Protein AF-A0A437K788-F1 (afdb_monomer)

pLDDT: mean 81.88, std 21.28, range [24.69, 98.19]

Secondary structure (DSSP, 8-state):
--SSSSSSSS----SS---S-----HHHHHHHHHHHHTS---SPPP-SHHHHHHHHHHHHHHHHHHHHHHHHHHHHHHHHHHHHHHHHHHHHHHHHHHHHHHHHHHHTTT-HHHHHHHHHHHHHHHHHHHHHHHHHHHHHHHHHHHHHHHHHHHHHHHHHHHHHHHHHHHHHHHTT--THHHHHHHHHHHHIIIIIIIHHHHHHHHHHHHHHHHHHHHHHHHHHHHHHHHHHHHHHTTSS-HHHHHHHHHHHHHHHHHHHHHHHHHHHHHHHHHHHHHHHHHHHHHHHHHHHHGGG-

Nearest PDB structures (foldseek):
  4tql-assembly2_B  TM=2.321E-01  e=3.750E-01  synthetic construct
  8tid-assembly1_C  TM=2.538E-01  e=2.019E+00  Tetrahymena thermophila
  7jh5-assembly1_A  TM=1.871E-01  e=1.049E+00  synthetic construct
  7jh5-assembly2_B  TM=1.474E-01  e=3.378E+00  synthetic construct
  8r5s-assembly1_B  TM=1.748E-01  e=5.650E+00  unidentified

Solvent-accessible surface area (backbone atoms only — not comparable to full-atom values): 16338 Å² total; per-residue (Å²): 140,90,87,81,84,82,86,83,75,80,80,66,86,77,79,85,79,74,93,74,79,95,70,88,67,74,66,64,54,55,52,48,54,53,53,61,63,55,60,78,74,80,69,71,80,61,85,49,62,75,52,33,52,53,49,29,52,50,20,47,50,48,23,54,51,27,55,49,45,40,51,48,53,54,48,53,48,50,51,55,52,50,52,55,50,48,54,47,52,54,48,51,52,53,49,51,53,51,52,48,50,52,52,31,64,58,40,36,77,78,41,53,68,62,26,50,53,54,40,53,54,51,49,55,52,51,53,50,51,52,52,48,54,53,51,53,49,53,54,48,53,52,53,48,53,52,50,46,54,53,51,49,50,52,53,51,52,51,48,54,51,53,52,54,49,48,53,57,57,50,57,62,45,64,80,74,54,62,69,63,60,39,51,55,47,44,47,51,47,48,46,48,22,44,68,65,19,39,50,46,20,55,49,40,49,49,52,42,54,42,48,52,50,54,43,49,49,50,50,49,54,52,51,50,52,45,52,45,52,51,48,51,49,39,39,76,71,64,77,44,52,71,70,56,45,53,53,53,48,52,51,50,53,52,49,50,51,52,50,44,51,52,50,52,54,49,42,56,50,48,53,51,46,48,51,51,53,51,50,52,52,50,53,54,47,54,52,48,45,55,57,52,58,60,74,69,113

Structure (mmCIF, N/CA/C/O backbone):
data_AF-A0A437K788-F1
#
_entry.id   AF-A0A437K788-F1
#
loop_
_atom_site.group_PDB
_atom_site.id
_atom_site.type_symbol
_atom_site.label_atom_id
_atom_site.label_alt_id
_atom_site.label_comp_id
_atom_site.label_asym_id
_atom_site.label_entity_id
_atom_site.label_seq_id
_atom_site.pdbx_PDB_ins_code
_atom_site.Cartn_x
_atom_site.Cartn_y
_atom_site.Cartn_z
_atom_site.occupancy
_atom_site.B_iso_or_equiv
_atom_site.auth_seq_id
_atom_site.auth_comp_id
_atom_site.auth_asym_id
_atom_site.auth_atom_id
_atom_site.pdbx_PDB_model_num
ATOM 1 N N . MET A 1 1 ? -19.902 -3.810 -26.324 1.00 33.78 1 MET A N 1
ATOM 2 C CA . MET A 1 1 ? -19.446 -3.431 -24.969 1.00 33.78 1 MET A CA 1
ATOM 3 C C . MET A 1 1 ? -19.234 -4.721 -24.197 1.00 33.78 1 MET A C 1
ATOM 5 O O . MET A 1 1 ? -20.172 -5.491 -24.211 1.00 33.78 1 MET A O 1
ATOM 9 N N . ASP A 1 2 ? -18.028 -4.997 -23.672 1.00 31.77 2 ASP A N 1
ATOM 10 C CA . ASP A 1 2 ? -17.754 -5.903 -22.519 1.00 31.77 2 ASP A CA 1
ATOM 11 C C . ASP A 1 2 ? -16.348 -6.533 -22.533 1.00 31.77 2 ASP A C 1
ATOM 13 O O . ASP A 1 2 ? -16.165 -7.739 -22.667 1.00 31.77 2 ASP A O 1
ATOM 17 N N . ARG A 1 3 ? -15.313 -5.707 -22.322 1.00 26.14 3 ARG A N 1
ATOM 18 C CA . ARG A 1 3 ? -13.976 -6.172 -21.883 1.00 26.14 3 ARG A CA 1
ATOM 19 C C . ARG A 1 3 ? -13.326 -5.225 -20.864 1.00 26.14 3 ARG A C 1
ATOM 21 O O . ARG A 1 3 ? -12.124 -5.005 -20.895 1.00 26.14 3 ARG A O 1
ATOM 28 N N . LYS A 1 4 ? -14.120 -4.635 -19.961 1.00 28.05 4 LYS A N 1
ATOM 29 C CA . LYS A 1 4 ? -13.626 -3.723 -18.902 1.00 28.05 4 LYS A CA 1
ATOM 30 C C . LYS A 1 4 ? -13.904 -4.179 -17.459 1.00 28.05 4 LYS A C 1
ATOM 32 O O . LYS A 1 4 ? -13.657 -3.424 -16.532 1.00 28.05 4 LYS A O 1
ATOM 37 N N . LYS A 1 5 ? -14.351 -5.421 -17.234 1.00 30.02 5 LYS A N 1
ATOM 38 C CA . LYS A 1 5 ? -14.706 -5.933 -15.889 1.00 30.02 5 LYS A CA 1
ATOM 39 C C . LYS A 1 5 ? -13.793 -7.036 -15.320 1.00 30.02 5 LYS A C 1
ATOM 41 O O . LYS A 1 5 ? -14.217 -7.756 -14.428 1.00 30.02 5 LYS A O 1
ATOM 46 N N . LYS A 1 6 ? -12.546 -7.187 -15.788 1.00 29.89 6 LYS A N 1
ATOM 47 C CA . LYS A 1 6 ? -11.647 -8.271 -15.315 1.00 29.89 6 LYS A CA 1
ATOM 48 C C . LYS A 1 6 ? -10.389 -7.850 -14.540 1.00 29.89 6 LYS A C 1
ATOM 50 O O . LYS A 1 6 ? -9.584 -8.715 -14.234 1.00 29.89 6 LYS A O 1
ATOM 55 N N . PHE A 1 7 ? -10.236 -6.583 -14.149 1.00 26.22 7 PHE A N 1
ATOM 56 C CA . PHE A 1 7 ? -9.046 -6.135 -13.397 1.00 26.22 7 PHE A CA 1
ATOM 57 C C . PHE A 1 7 ? -9.274 -5.909 -11.884 1.00 26.22 7 PHE A C 1
ATOM 59 O O . PHE A 1 7 ? -8.351 -5.549 -11.174 1.00 26.22 7 PHE A O 1
ATOM 66 N N . MET A 1 8 ? -10.482 -6.144 -11.358 1.00 27.58 8 MET A N 1
ATOM 67 C CA . MET A 1 8 ? -10.860 -5.755 -9.980 1.00 27.58 8 MET A CA 1
ATOM 68 C C . MET A 1 8 ? -11.260 -6.924 -9.057 1.00 27.58 8 MET A C 1
ATOM 70 O O . MET A 1 8 ? -11.886 -6.705 -8.030 1.00 27.58 8 MET A O 1
ATOM 74 N N . MET A 1 9 ? -10.915 -8.174 -9.386 1.00 28.00 9 MET A N 1
ATOM 75 C CA . MET A 1 9 ? -11.256 -9.346 -8.548 1.00 28.00 9 MET A CA 1
ATOM 76 C C . MET A 1 9 ? -10.066 -10.273 -8.244 1.00 28.00 9 MET A C 1
ATOM 78 O O . MET A 1 9 ? -10.258 -11.449 -7.961 1.00 28.00 9 MET A O 1
ATOM 82 N N . GLY A 1 10 ? -8.831 -9.765 -8.310 1.00 25.78 10 GLY A N 1
ATOM 83 C CA . GLY A 1 10 ? -7.627 -10.515 -7.910 1.00 25.78 10 GLY A CA 1
ATOM 84 C C . GLY A 1 10 ? -7.159 -10.249 -6.472 1.00 25.78 10 GLY A C 1
ATOM 85 O O . GLY A 1 10 ? -6.385 -11.028 -5.930 1.00 25.78 10 GLY A O 1
ATOM 86 N N . LEU A 1 11 ? -7.656 -9.177 -5.847 1.00 27.52 11 LEU A N 1
ATOM 87 C CA . LEU A 1 11 ? -7.451 -8.824 -4.438 1.00 27.52 11 LEU A CA 1
ATOM 88 C C . LEU A 1 11 ? -8.624 -9.342 -3.588 1.00 27.52 11 LEU A C 1
ATOM 90 O O . LEU A 1 11 ? -9.239 -8.614 -2.817 1.00 27.52 11 LEU A O 1
ATOM 94 N N . THR A 1 12 ? -8.964 -10.622 -3.723 1.00 30.55 12 THR A N 1
ATOM 95 C CA . THR A 1 12 ? -9.552 -11.340 -2.589 1.00 30.55 12 THR A CA 1
ATOM 96 C C . THR A 1 12 ? -8.411 -11.439 -1.574 1.00 30.55 12 THR A C 1
ATOM 98 O O . THR A 1 12 ? -7.444 -12.164 -1.769 1.00 30.55 12 THR A O 1
ATOM 101 N N . LEU A 1 13 ? -8.342 -10.629 -0.520 1.00 30.86 13 LEU A N 1
ATOM 102 C CA . LEU A 1 13 ? -9.100 -10.783 0.725 1.00 30.86 13 LEU A CA 1
ATOM 103 C C . LEU A 1 13 ? -9.357 -12.242 1.173 1.00 30.86 13 LEU A C 1
ATOM 105 O O . LEU A 1 13 ? -10.221 -12.493 2.003 1.00 30.86 13 LEU A O 1
ATOM 109 N N . THR A 1 14 ? -8.589 -13.207 0.662 1.00 32.06 14 THR A N 1
ATOM 110 C CA . THR A 1 14 ? -8.609 -14.632 1.036 1.00 32.06 14 THR A CA 1
ATOM 111 C C . THR A 1 14 ? -7.421 -15.018 1.924 1.00 32.06 14 THR A C 1
ATOM 113 O O . THR A 1 14 ? -7.085 -16.190 2.025 1.00 32.06 14 THR A O 1
ATOM 116 N N . GLY A 1 15 ? -6.787 -14.044 2.589 1.00 28.86 15 GLY A N 1
ATOM 117 C CA . GLY A 1 15 ? -5.670 -14.283 3.515 1.00 28.86 15 GLY A CA 1
ATOM 118 C C . GLY A 1 15 ? -5.986 -14.128 5.009 1.00 28.86 15 GLY A C 1
ATOM 119 O O . GLY A 1 15 ? -5.193 -14.568 5.831 1.00 28.86 15 GLY A O 1
ATOM 120 N N . ILE A 1 16 ? -7.121 -13.528 5.404 1.00 31.80 16 ILE A N 1
ATOM 121 C CA . ILE A 1 16 ? -7.373 -13.189 6.828 1.00 31.80 16 ILE A CA 1
ATOM 122 C C . ILE A 1 16 ? -8.345 -14.155 7.540 1.00 31.80 16 ILE A C 1
ATOM 124 O O . ILE A 1 16 ? -8.545 -14.054 8.748 1.00 31.80 16 ILE A O 1
ATOM 128 N N . LEU A 1 17 ? -8.884 -15.184 6.875 1.00 26.83 17 LEU A N 1
ATOM 129 C CA . LEU A 1 17 ? -9.722 -16.186 7.554 1.00 26.83 17 LEU A CA 1
ATOM 130 C C . LEU A 1 17 ? -9.494 -17.621 7.063 1.00 26.83 17 LEU A C 1
ATOM 132 O O . LEU A 1 17 ? -10.354 -18.235 6.448 1.00 26.83 17 LEU A O 1
ATOM 136 N N . THR A 1 18 ? -8.363 -18.201 7.457 1.00 30.52 18 THR A N 1
ATOM 137 C CA . THR A 1 18 ? -8.251 -19.648 7.707 1.00 30.52 18 THR A CA 1
ATOM 138 C C . THR A 1 18 ? -7.496 -19.863 9.016 1.00 30.52 18 THR A C 1
ATOM 140 O O . THR A 1 18 ? -6.306 -20.161 9.088 1.00 30.52 18 THR A O 1
ATOM 143 N N . ILE A 1 19 ? -8.223 -19.675 10.120 1.00 34.00 19 ILE A N 1
ATOM 144 C CA . ILE A 1 19 ? -7.865 -20.297 11.393 1.00 34.00 19 ILE A CA 1
ATOM 145 C C . ILE A 1 19 ? -8.200 -21.786 11.241 1.00 34.00 19 ILE A C 1
ATOM 147 O O . ILE A 1 19 ? -9.342 -22.178 11.438 1.00 34.00 19 ILE A O 1
ATOM 151 N N . GLY A 1 20 ? -7.196 -22.588 10.885 1.00 30.33 20 GLY A N 1
ATOM 152 C CA . GLY A 1 20 ? -7.260 -24.051 10.907 1.00 30.33 20 GLY A CA 1
ATOM 153 C C . GLY A 1 20 ? -7.073 -24.693 9.534 1.00 30.33 20 GLY A C 1
ATOM 154 O O . GLY A 1 20 ? -7.874 -24.474 8.634 1.00 30.33 20 GLY A O 1
ATOM 155 N N . GLY A 1 21 ? -6.032 -25.520 9.410 1.00 24.69 21 GLY A N 1
ATOM 156 C CA . GLY A 1 21 ? -5.833 -26.429 8.279 1.00 24.69 21 GLY A CA 1
ATOM 157 C C . GLY A 1 21 ? -4.534 -26.177 7.523 1.00 24.69 21 GLY A C 1
ATOM 158 O O . GLY A 1 21 ? -4.433 -25.235 6.749 1.00 24.69 21 GLY A O 1
ATOM 159 N N . LEU A 1 22 ? -3.547 -27.041 7.765 1.00 34.47 22 LEU A N 1
ATOM 160 C CA . LEU A 1 22 ? -2.292 -27.144 7.027 1.00 34.47 22 LEU A CA 1
ATOM 161 C C . LEU A 1 22 ? -2.506 -27.141 5.505 1.00 34.47 22 LEU A C 1
ATOM 163 O O . LEU A 1 22 ? -3.048 -28.100 4.967 1.00 34.47 22 LEU A O 1
ATOM 167 N N . VAL A 1 23 ? -1.958 -26.142 4.814 1.00 27.03 23 VAL A N 1
ATOM 168 C CA . VAL A 1 23 ? -1.426 -26.303 3.454 1.00 27.03 23 VAL A CA 1
ATOM 169 C C . VAL A 1 23 ? -0.148 -25.470 3.384 1.00 27.03 23 VAL A C 1
ATOM 171 O O . VAL A 1 23 ? -0.180 -24.271 3.644 1.00 27.03 23 VAL A O 1
ATOM 174 N N . ASN A 1 24 ? 0.984 -26.120 3.109 1.00 29.50 24 ASN A N 1
ATOM 175 C CA . ASN A 1 24 ? 2.308 -25.501 3.002 1.00 29.50 24 ASN A CA 1
ATOM 176 C C . ASN A 1 24 ? 2.296 -24.325 1.995 1.00 29.50 24 ASN A C 1
ATOM 178 O O . ASN A 1 24 ? 2.153 -24.584 0.801 1.00 29.50 24 ASN A O 1
ATOM 182 N N . PRO A 1 25 ? 2.498 -23.057 2.419 1.00 34.78 25 PRO A N 1
ATOM 183 C CA . PRO A 1 25 ? 2.492 -21.903 1.509 1.00 34.78 25 PRO A CA 1
ATOM 184 C C . PRO A 1 25 ? 3.839 -21.651 0.810 1.00 34.78 25 PRO A C 1
ATOM 186 O O . PRO A 1 25 ? 3.936 -20.787 -0.055 1.00 34.78 25 PRO A O 1
ATOM 189 N N . ILE A 1 26 ? 4.894 -22.383 1.180 1.00 31.88 26 ILE A N 1
ATOM 190 C CA . ILE A 1 26 ? 6.284 -22.034 0.834 1.00 31.88 26 ILE A CA 1
ATOM 191 C C . ILE A 1 26 ? 6.575 -22.190 -0.672 1.00 31.88 26 ILE A C 1
ATOM 193 O O . ILE A 1 26 ? 7.452 -21.517 -1.206 1.00 31.88 26 ILE A O 1
ATOM 197 N N . THR A 1 27 ? 5.833 -23.034 -1.391 1.00 29.08 27 THR A N 1
ATOM 198 C CA . THR A 1 27 ? 6.156 -23.378 -2.784 1.00 29.08 27 THR A CA 1
ATOM 199 C C . THR A 1 27 ? 5.515 -22.484 -3.843 1.00 29.08 27 THR A C 1
ATOM 201 O O . THR A 1 27 ? 6.130 -22.324 -4.890 1.00 29.08 27 THR A O 1
ATOM 204 N N . LEU A 1 28 ? 4.345 -21.875 -3.604 1.00 34.50 28 LEU A N 1
ATOM 205 C CA . LEU A 1 28 ? 3.600 -21.121 -4.636 1.00 34.50 28 LEU A CA 1
ATOM 206 C C . LEU A 1 28 ? 4.018 -19.647 -4.770 1.00 34.50 28 LEU A C 1
ATOM 208 O O . LEU A 1 28 ? 3.921 -19.069 -5.853 1.00 34.50 28 LEU A O 1
ATOM 212 N N . GLU A 1 29 ? 4.482 -19.017 -3.691 1.00 37.03 29 GLU A N 1
ATOM 213 C CA . GLU A 1 29 ? 4.977 -17.636 -3.757 1.00 37.03 29 GLU A CA 1
ATOM 214 C C . GLU A 1 29 ? 6.412 -17.557 -4.268 1.00 37.03 29 GLU A C 1
ATOM 216 O O . GLU A 1 29 ? 6.704 -16.644 -5.033 1.00 37.03 29 GLU A O 1
ATOM 221 N N . ASN A 1 30 ? 7.271 -18.537 -3.961 1.00 31.27 30 ASN A N 1
ATOM 222 C CA . ASN A 1 30 ? 8.595 -18.623 -4.586 1.00 31.27 30 ASN A CA 1
ATOM 223 C C . ASN A 1 30 ? 8.480 -18.738 -6.114 1.00 31.27 30 ASN A C 1
ATOM 225 O O . ASN A 1 30 ? 9.212 -18.055 -6.820 1.00 31.27 30 ASN A O 1
ATOM 229 N N . THR A 1 31 ? 7.485 -19.469 -6.634 1.00 33.66 31 THR A N 1
ATOM 230 C CA . THR A 1 31 ? 7.227 -19.532 -8.086 1.00 33.66 31 THR A CA 1
ATOM 231 C C . THR A 1 31 ? 6.706 -18.212 -8.659 1.00 33.66 31 THR A C 1
ATOM 233 O O . THR A 1 31 ? 6.978 -17.899 -9.815 1.00 33.66 31 THR A O 1
ATOM 236 N N . ARG A 1 32 ? 5.961 -17.406 -7.885 1.00 33.75 32 ARG A N 1
ATOM 237 C CA . ARG A 1 32 ? 5.520 -16.066 -8.321 1.00 33.75 32 ARG A CA 1
ATOM 238 C C . ARG A 1 32 ? 6.633 -15.025 -8.256 1.00 33.75 32 ARG A C 1
ATOM 240 O O . ARG A 1 32 ? 6.666 -14.153 -9.114 1.00 33.75 32 ARG A O 1
ATOM 247 N N . VAL A 1 33 ? 7.542 -15.120 -7.288 1.00 39.00 33 VAL A N 1
ATOM 248 C CA . VAL A 1 33 ? 8.736 -14.266 -7.208 1.00 39.00 33 VAL A CA 1
ATOM 249 C C . VAL A 1 33 ? 9.733 -14.636 -8.311 1.00 39.00 33 VAL A C 1
ATOM 251 O O . VAL A 1 33 ? 10.291 -13.742 -8.941 1.00 39.00 33 VAL A O 1
ATOM 254 N N . GLU A 1 34 ? 9.872 -15.922 -8.648 1.00 33.84 34 GLU A N 1
ATOM 255 C CA . GLU A 1 34 ? 10.591 -16.363 -9.852 1.00 33.84 34 GLU A CA 1
ATOM 256 C C . GLU A 1 34 ? 9.899 -15.874 -11.138 1.00 33.84 34 GLU A C 1
ATOM 258 O O . GLU A 1 34 ? 10.568 -15.393 -12.049 1.00 33.84 34 GLU A O 1
ATOM 263 N N . ALA A 1 35 ? 8.564 -15.882 -11.209 1.00 33.66 35 ALA A N 1
ATOM 264 C CA . ALA A 1 35 ? 7.834 -15.357 -12.367 1.00 33.66 35 ALA A CA 1
ATOM 265 C C . ALA A 1 35 ? 7.897 -13.820 -12.499 1.00 33.66 35 ALA A C 1
ATOM 267 O O . ALA A 1 35 ? 7.959 -13.318 -13.617 1.00 33.66 35 ALA A O 1
ATOM 268 N N . ALA A 1 36 ? 7.939 -13.069 -11.392 1.00 31.81 36 ALA A N 1
ATOM 269 C CA . ALA A 1 36 ? 8.188 -11.622 -11.394 1.00 31.81 36 ALA A CA 1
ATOM 270 C C . ALA A 1 36 ? 9.661 -11.291 -11.709 1.00 31.81 36 ALA A C 1
ATOM 272 O O . ALA A 1 36 ? 9.961 -10.263 -12.312 1.00 31.81 36 ALA A O 1
ATOM 273 N N . SER A 1 37 ? 10.594 -12.198 -11.393 1.00 33.78 37 SER A N 1
ATOM 274 C CA . SER A 1 37 ? 11.987 -12.093 -11.849 1.00 33.78 37 SER A CA 1
ATOM 275 C C . SER A 1 37 ? 12.137 -12.265 -13.368 1.00 33.78 37 SER A C 1
ATOM 277 O O . SER A 1 37 ? 13.130 -11.804 -13.930 1.00 33.78 37 SER A O 1
ATOM 279 N N . ASN A 1 38 ? 11.112 -12.821 -14.029 1.00 32.94 38 ASN A N 1
ATOM 280 C CA . ASN A 1 38 ? 11.007 -12.981 -15.479 1.00 32.94 38 ASN A CA 1
ATOM 281 C C . ASN A 1 38 ? 10.229 -11.838 -16.157 1.00 32.94 38 ASN A C 1
ATOM 283 O O . ASN A 1 38 ? 9.651 -12.051 -17.225 1.00 32.94 38 ASN A O 1
ATOM 287 N N . VAL A 1 39 ? 10.208 -10.620 -15.588 1.00 38.94 39 VAL A N 1
ATOM 288 C CA . VAL A 1 39 ? 9.987 -9.435 -16.435 1.00 38.94 39 VAL A CA 1
ATOM 289 C C . VAL A 1 39 ? 11.046 -9.512 -17.522 1.00 38.94 39 VAL A C 1
ATOM 291 O O . VAL A 1 39 ? 12.245 -9.484 -17.243 1.00 38.94 39 VAL A O 1
ATOM 294 N N . ASP A 1 40 ? 10.572 -9.726 -18.742 1.00 39.66 40 ASP A N 1
ATOM 295 C CA . ASP A 1 40 ? 11.365 -10.106 -19.890 1.00 39.66 40 ASP A CA 1
ATOM 296 C C . ASP A 1 40 ? 12.397 -9.014 -20.224 1.00 39.66 40 ASP A C 1
ATOM 298 O O . ASP A 1 40 ? 12.158 -8.083 -20.991 1.00 39.66 40 ASP A O 1
ATOM 302 N N . THR A 1 41 ? 13.565 -9.113 -19.592 1.00 42.47 41 THR A N 1
ATOM 303 C CA . THR A 1 41 ? 14.785 -8.368 -19.923 1.00 42.47 41 THR A CA 1
ATOM 304 C C . THR A 1 41 ? 15.570 -9.082 -21.029 1.00 42.47 41 THR A C 1
ATOM 306 O O . THR A 1 41 ? 16.688 -8.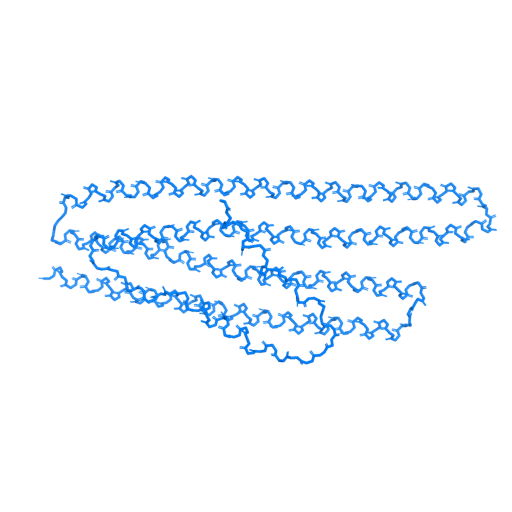678 -21.347 1.00 42.47 41 THR A O 1
ATOM 309 N N . SER A 1 42 ? 15.003 -10.138 -21.642 1.00 40.03 42 SER A N 1
ATOM 310 C CA . SER A 1 42 ? 15.636 -10.878 -22.743 1.00 40.03 42 SER A CA 1
ATOM 311 C C . SER A 1 42 ? 15.581 -10.135 -24.080 1.00 40.03 42 SER A C 1
ATOM 313 O O . SER A 1 42 ? 16.241 -10.539 -25.039 1.00 40.03 42 SER A O 1
ATOM 315 N N . GLY A 1 43 ? 14.866 -9.007 -24.148 1.00 54.12 43 GLY A N 1
ATOM 316 C CA . GLY A 1 43 ? 14.955 -8.089 -25.274 1.00 54.12 43 GLY A CA 1
ATOM 317 C C . GLY A 1 43 ? 16.362 -7.505 -25.376 1.00 54.12 43 GLY A C 1
ATOM 318 O O . GLY A 1 43 ? 16.700 -6.567 -24.660 1.00 54.12 43 GLY A O 1
ATOM 319 N N . SER A 1 44 ? 17.180 -8.042 -26.283 1.00 71.94 44 SER A N 1
ATOM 320 C CA . SER A 1 44 ? 18.499 -7.488 -26.589 1.00 71.94 44 SER A CA 1
ATOM 321 C C . SER A 1 44 ? 18.386 -5.999 -26.914 1.00 71.94 44 SER A C 1
ATOM 323 O O . SER A 1 44 ? 17.553 -5.620 -27.744 1.00 71.94 44 SER A O 1
ATOM 325 N N . ILE A 1 45 ? 19.240 -5.166 -26.314 1.00 81.31 45 ILE A N 1
ATOM 326 C CA . ILE A 1 45 ? 19.307 -3.742 -26.658 1.00 81.31 45 ILE A CA 1
ATOM 327 C C . ILE A 1 45 ? 19.634 -3.629 -28.155 1.00 81.31 45 ILE A C 1
ATOM 329 O O . ILE A 1 45 ? 20.647 -4.179 -28.604 1.00 81.31 45 ILE A O 1
ATOM 333 N N . PRO A 1 46 ? 18.772 -2.970 -28.948 1.00 84.00 46 PRO A N 1
ATOM 334 C CA . PRO A 1 46 ? 18.952 -2.912 -30.388 1.00 84.00 46 PRO A CA 1
ATOM 335 C C . PRO A 1 46 ? 20.156 -2.053 -30.768 1.00 84.00 46 PRO A C 1
ATOM 337 O O . PRO A 1 46 ? 20.590 -1.179 -30.020 1.00 84.00 46 PRO A O 1
ATOM 340 N N . LYS A 1 47 ? 20.675 -2.302 -31.971 1.00 81.88 47 LYS A N 1
ATOM 341 C CA . LYS A 1 47 ? 21.834 -1.591 -32.536 1.00 81.88 47 LYS A CA 1
ATOM 342 C C . LYS A 1 47 ? 21.482 -0.701 -33.722 1.00 81.88 47 LYS A C 1
ATOM 344 O O . LYS A 1 47 ? 22.270 0.167 -34.069 1.00 81.88 47 LYS A O 1
ATOM 349 N N . LYS A 1 48 ? 20.332 -0.942 -34.359 1.00 83.25 48 LYS A N 1
ATOM 350 C CA . LYS A 1 48 ? 19.856 -0.160 -35.504 1.00 83.25 48 LYS A CA 1
ATOM 351 C C . LYS A 1 48 ? 19.087 1.059 -35.011 1.00 83.25 48 LYS A C 1
ATOM 353 O O . LYS A 1 48 ? 18.233 0.914 -34.139 1.00 83.25 48 LYS A O 1
ATOM 358 N N . GLU A 1 49 ? 19.328 2.218 -35.611 1.00 78.81 49 GLU A N 1
ATOM 359 C CA . GLU A 1 49 ? 18.764 3.509 -35.191 1.00 78.81 49 GLU A CA 1
ATOM 360 C C . GLU A 1 49 ? 17.232 3.476 -35.013 1.00 78.81 49 GLU A C 1
ATOM 362 O O . GLU A 1 49 ? 16.717 3.758 -33.929 1.00 78.81 49 GLU A O 1
ATOM 367 N N . ASN A 1 50 ? 16.492 2.990 -36.015 1.00 79.44 50 ASN A N 1
ATOM 368 C CA . ASN A 1 50 ? 15.027 2.863 -35.943 1.00 79.44 50 ASN A CA 1
ATOM 369 C C . ASN A 1 50 ? 14.544 1.959 -34.792 1.00 79.44 50 ASN A C 1
ATOM 371 O O . ASN A 1 50 ? 13.507 2.205 -34.170 1.00 79.44 50 ASN A O 1
ATOM 375 N N . GLU A 1 51 ? 15.291 0.898 -34.486 1.00 84.06 51 GLU A N 1
ATOM 376 C CA . GLU A 1 51 ? 14.965 -0.013 -33.389 1.00 84.06 51 GLU A CA 1
ATOM 377 C C . GLU A 1 51 ? 15.315 0.603 -32.027 1.00 84.06 51 GLU A C 1
ATOM 379 O O . GLU A 1 51 ? 14.564 0.410 -31.070 1.00 84.06 51 GLU A O 1
ATOM 384 N N . ILE A 1 52 ? 16.401 1.382 -31.947 1.00 84.75 52 ILE A N 1
ATOM 385 C CA . ILE A 1 52 ? 16.817 2.134 -30.755 1.00 84.75 52 ILE A CA 1
ATOM 386 C C . ILE A 1 52 ? 15.782 3.200 -30.396 1.00 84.75 52 ILE A C 1
ATOM 388 O O . ILE A 1 52 ? 15.436 3.345 -29.225 1.00 84.75 52 ILE A O 1
ATOM 392 N N . LEU A 1 53 ? 15.222 3.899 -31.381 1.00 83.75 53 LEU A N 1
ATOM 393 C CA . LEU A 1 53 ? 14.167 4.887 -31.141 1.00 83.75 53 LEU A CA 1
ATOM 394 C C . LEU A 1 53 ? 12.873 4.249 -30.652 1.00 83.75 53 LEU A C 1
ATOM 396 O O . LEU A 1 53 ? 12.257 4.736 -29.700 1.00 83.75 53 LEU A O 1
ATOM 400 N N . ARG A 1 54 ? 12.485 3.111 -31.239 1.00 84.94 54 ARG A N 1
ATOM 401 C CA . ARG A 1 54 ? 11.364 2.316 -30.726 1.00 84.94 54 ARG A CA 1
ATOM 402 C C . ARG A 1 54 ? 11.631 1.851 -29.294 1.00 84.94 54 ARG A C 1
ATOM 404 O O . ARG A 1 54 ? 10.740 1.931 -28.451 1.00 84.94 54 ARG A O 1
ATOM 411 N N . TYR A 1 55 ? 12.852 1.405 -29.008 1.00 85.69 55 TYR A N 1
ATOM 412 C CA . TYR A 1 55 ? 13.267 0.991 -27.671 1.00 85.69 55 TYR A CA 1
ATOM 413 C C . TYR A 1 55 ? 13.216 2.149 -26.666 1.00 85.69 55 TYR A C 1
ATOM 415 O O . TYR A 1 55 ? 12.669 1.976 -25.579 1.00 85.69 55 TYR A O 1
ATOM 423 N N . LEU A 1 56 ? 13.691 3.343 -27.031 1.00 86.12 56 LEU A N 1
ATOM 424 C CA . LEU A 1 56 ? 13.588 4.558 -26.219 1.00 86.12 56 LEU A CA 1
ATOM 425 C C . LEU A 1 56 ? 12.127 4.928 -25.939 1.00 86.12 56 LEU A C 1
ATOM 427 O O . LEU A 1 56 ? 11.776 5.158 -24.784 1.00 86.12 56 LEU A O 1
ATOM 431 N N . ASN A 1 57 ? 11.272 4.935 -26.964 1.00 85.06 57 ASN A N 1
ATOM 432 C CA . ASN A 1 57 ? 9.854 5.256 -26.812 1.00 85.06 57 ASN A CA 1
ATOM 433 C C . ASN A 1 57 ? 9.149 4.275 -25.858 1.00 85.06 57 ASN A C 1
ATOM 435 O O . ASN A 1 57 ? 8.497 4.693 -24.904 1.00 85.06 57 ASN A O 1
ATOM 439 N N . ASN A 1 58 ? 9.357 2.968 -26.048 1.00 85.19 58 ASN A N 1
ATOM 440 C CA . ASN A 1 58 ? 8.809 1.946 -25.155 1.00 85.19 58 ASN A CA 1
ATOM 441 C C . ASN A 1 58 ? 9.341 2.099 -23.725 1.00 85.19 58 ASN A C 1
ATOM 443 O O . ASN A 1 58 ? 8.576 2.034 -22.774 1.00 85.19 58 ASN A O 1
ATOM 447 N N . SER A 1 59 ? 10.633 2.392 -23.568 1.00 86.38 59 SER A N 1
ATOM 448 C CA . SER A 1 59 ? 11.240 2.626 -22.253 1.00 86.38 59 SER A CA 1
ATOM 449 C C . SER A 1 59 ? 10.602 3.814 -21.527 1.00 86.38 59 SER A C 1
ATOM 451 O O . SER A 1 59 ? 10.363 3.748 -20.323 1.00 86.38 59 SER A O 1
ATOM 453 N N . MET A 1 60 ? 10.314 4.902 -22.250 1.00 87.56 60 MET A N 1
ATOM 454 C CA . MET A 1 60 ? 9.603 6.062 -21.709 1.00 87.56 60 MET A CA 1
ATOM 455 C C . MET A 1 60 ? 8.171 5.707 -21.304 1.00 87.56 60 MET A C 1
ATOM 457 O O . MET A 1 60 ? 7.728 6.118 -20.234 1.00 87.56 60 MET A O 1
ATOM 461 N N . LEU A 1 61 ? 7.457 4.947 -22.140 1.00 85.81 61 LEU A N 1
ATOM 462 C CA . LEU A 1 61 ? 6.105 4.482 -21.835 1.00 85.81 61 LEU A CA 1
ATOM 463 C C . LEU A 1 61 ? 6.081 3.623 -20.570 1.00 85.81 61 LEU A C 1
ATOM 465 O O . LEU A 1 61 ? 5.268 3.899 -19.691 1.00 85.81 61 LEU A O 1
ATOM 469 N N . ASP A 1 62 ? 6.990 2.655 -20.453 1.00 86.44 62 ASP A N 1
ATOM 470 C CA . ASP A 1 62 ? 7.116 1.795 -19.273 1.00 86.44 62 ASP A CA 1
ATOM 471 C C . ASP A 1 62 ? 7.362 2.636 -18.012 1.00 86.44 62 ASP A C 1
ATOM 473 O O . ASP A 1 62 ? 6.653 2.489 -17.021 1.00 86.44 62 ASP A O 1
ATOM 477 N N . TYR A 1 63 ? 8.302 3.589 -18.069 1.00 91.06 63 TYR A N 1
ATOM 478 C CA . TYR A 1 63 ? 8.577 4.503 -16.955 1.00 91.06 63 TYR A CA 1
ATOM 479 C C . TYR A 1 63 ? 7.319 5.254 -16.497 1.00 91.06 63 TYR A C 1
ATOM 481 O O . TYR A 1 63 ? 6.991 5.253 -15.314 1.00 91.06 63 TYR A O 1
ATOM 489 N N . TYR A 1 64 ? 6.584 5.868 -17.428 1.00 89.12 64 TYR A N 1
ATOM 490 C CA . TYR A 1 64 ? 5.385 6.638 -17.091 1.00 89.12 64 TYR A CA 1
ATOM 491 C C . TYR A 1 64 ? 4.209 5.767 -16.644 1.00 89.12 64 TYR A C 1
ATOM 493 O O . TYR A 1 64 ? 3.338 6.234 -15.906 1.00 89.12 64 TYR A O 1
ATOM 501 N N . GLN A 1 65 ? 4.135 4.518 -17.105 1.00 88.75 65 GLN A N 1
ATOM 502 C CA . GLN A 1 65 ? 3.161 3.556 -16.601 1.00 88.75 65 GLN A CA 1
ATOM 503 C C . GLN A 1 65 ? 3.466 3.185 -15.151 1.00 88.75 65 GLN A C 1
ATOM 505 O O . GLN A 1 65 ? 2.552 3.225 -14.326 1.00 88.75 65 GLN A O 1
ATOM 510 N N . GLU A 1 66 ? 4.730 2.918 -14.832 1.00 88.88 66 GLU A N 1
ATOM 511 C CA . GLU A 1 66 ? 5.156 2.607 -13.468 1.00 88.88 66 GLU A CA 1
ATOM 512 C C . GLU A 1 66 ? 5.003 3.806 -12.526 1.00 88.88 66 GLU A C 1
ATOM 514 O O . GLU A 1 66 ? 4.498 3.648 -11.421 1.00 88.88 66 GLU A O 1
ATOM 519 N N . GLU A 1 67 ? 5.294 5.028 -12.981 1.00 92.94 67 GLU A N 1
ATOM 520 C CA . GLU A 1 67 ? 5.070 6.255 -12.202 1.00 92.94 67 GLU A CA 1
ATOM 521 C C . GLU A 1 67 ? 3.578 6.457 -11.869 1.00 92.94 67 GLU A C 1
ATOM 523 O O . GLU A 1 67 ? 3.210 6.788 -10.739 1.00 92.94 67 GLU A O 1
ATOM 528 N N . LYS A 1 68 ? 2.679 6.182 -12.829 1.00 89.94 68 LYS A N 1
ATOM 529 C CA . LYS A 1 68 ? 1.227 6.170 -12.569 1.00 89.94 68 LYS A CA 1
ATOM 530 C C . LYS A 1 68 ? 0.844 5.078 -11.577 1.00 89.94 68 LYS A C 1
ATOM 532 O O . LYS A 1 68 ? -0.063 5.293 -10.772 1.00 89.94 68 LYS A O 1
ATOM 537 N N . GLN A 1 69 ? 1.473 3.909 -11.667 1.00 88.62 69 GLN A N 1
ATOM 538 C CA . GLN A 1 69 ? 1.204 2.808 -10.753 1.00 88.62 69 GLN A CA 1
ATOM 539 C C . GLN A 1 69 ? 1.677 3.138 -9.335 1.00 88.62 69 GLN A C 1
ATOM 541 O O . GLN A 1 69 ? 0.935 2.865 -8.400 1.00 88.62 69 GLN A O 1
ATOM 546 N N . THR A 1 70 ? 2.807 3.828 -9.171 1.00 88.81 70 THR A N 1
ATOM 547 C CA . THR A 1 70 ? 3.297 4.301 -7.868 1.00 88.81 70 THR A CA 1
ATOM 548 C C . THR A 1 70 ? 2.281 5.185 -7.165 1.00 88.81 70 THR A C 1
ATOM 550 O O . THR A 1 70 ? 1.909 4.903 -6.028 1.00 88.81 70 THR A O 1
ATOM 553 N N . VAL A 1 71 ? 1.748 6.191 -7.864 1.00 91.88 71 VAL A N 1
ATOM 554 C CA . VAL A 1 71 ? 0.706 7.072 -7.312 1.00 91.88 71 VAL A CA 1
ATOM 555 C C . VAL A 1 71 ? -0.533 6.277 -6.897 1.00 91.88 71 VAL A C 1
ATOM 557 O O . VAL A 1 71 ? -1.123 6.537 -5.849 1.00 91.88 71 VAL A O 1
ATOM 560 N N . LYS A 1 72 ? -0.952 5.297 -7.708 1.00 85.75 72 LYS A N 1
ATOM 561 C CA . LYS A 1 72 ? -2.108 4.455 -7.375 1.00 85.75 72 LYS A CA 1
ATOM 562 C C . LYS A 1 72 ? -1.850 3.605 -6.143 1.00 85.75 72 LYS A C 1
ATOM 564 O O . LYS A 1 72 ? -2.636 3.688 -5.207 1.00 85.75 72 LYS A O 1
ATOM 569 N N . THR A 1 73 ? -0.750 2.857 -6.134 1.00 83.62 73 THR A N 1
ATOM 570 C CA . THR A 1 73 ? -0.361 1.988 -5.024 1.00 83.62 73 THR A CA 1
ATOM 571 C C . THR A 1 73 ? -0.246 2.786 -3.726 1.00 83.62 73 THR A C 1
ATOM 573 O O . THR A 1 73 ? -0.795 2.374 -2.711 1.00 83.62 73 THR A O 1
ATOM 576 N N . GLU A 1 74 ? 0.397 3.958 -3.742 1.00 87.25 74 GLU A N 1
ATOM 577 C CA . GLU A 1 74 ? 0.542 4.795 -2.547 1.00 87.25 74 GLU A CA 1
ATOM 578 C C . GLU A 1 74 ? -0.814 5.247 -1.988 1.00 87.25 74 GLU A C 1
ATOM 580 O O . GLU A 1 74 ? -1.081 5.092 -0.792 1.00 87.25 74 GLU A O 1
ATOM 585 N N . ILE A 1 75 ? -1.693 5.769 -2.845 1.00 87.25 75 ILE A N 1
ATOM 586 C CA . ILE A 1 75 ? -3.009 6.253 -2.420 1.00 87.25 75 ILE A CA 1
ATOM 587 C C . ILE A 1 75 ? -3.903 5.099 -1.950 1.00 87.25 75 ILE A C 1
ATOM 589 O O . ILE A 1 75 ? -4.526 5.211 -0.894 1.00 87.25 75 ILE A O 1
ATOM 593 N N . GLU A 1 76 ? -3.937 3.980 -2.675 1.00 86.94 76 GLU A N 1
ATOM 594 C CA . GLU A 1 76 ? -4.692 2.782 -2.286 1.00 86.94 76 GLU A CA 1
ATOM 595 C C . GLU A 1 76 ? -4.220 2.246 -0.926 1.00 86.94 76 GLU A C 1
ATOM 597 O O . GLU A 1 76 ? -5.040 1.973 -0.045 1.00 86.94 76 GLU A O 1
ATOM 602 N N . SER A 1 77 ? -2.904 2.189 -0.697 1.00 84.62 77 SER A N 1
ATOM 603 C CA . SER A 1 77 ? -2.326 1.809 0.594 1.00 84.62 77 SER A CA 1
ATOM 604 C C . SER A 1 77 ? -2.754 2.734 1.734 1.00 84.62 77 SER A C 1
ATOM 606 O O . SER A 1 77 ? -3.070 2.264 2.832 1.00 84.62 77 SER A O 1
ATOM 608 N N . LEU A 1 78 ? -2.777 4.049 1.502 1.00 88.12 78 LEU A N 1
ATOM 609 C CA . LEU A 1 78 ? -3.232 5.019 2.501 1.00 88.12 78 LEU A CA 1
ATOM 610 C C . LEU A 1 78 ? -4.720 4.843 2.821 1.00 88.12 78 LEU A C 1
ATOM 612 O O . LEU A 1 78 ? -5.086 4.848 3.996 1.00 88.12 78 LEU A O 1
ATOM 616 N N . ILE A 1 79 ? -5.558 4.629 1.805 1.00 88.06 79 ILE A N 1
ATOM 617 C CA . ILE A 1 79 ? -6.996 4.383 1.976 1.00 88.06 79 ILE A CA 1
ATOM 618 C C . ILE A 1 79 ? -7.234 3.136 2.836 1.00 88.06 79 ILE A C 1
ATOM 620 O O . ILE A 1 79 ? -7.974 3.209 3.818 1.00 88.06 79 ILE A O 1
ATOM 624 N N . LEU A 1 80 ? -6.558 2.020 2.543 1.00 87.50 80 LEU A N 1
ATOM 625 C CA . LEU A 1 80 ? -6.690 0.779 3.319 1.00 87.50 80 LEU A CA 1
ATOM 626 C C . LEU A 1 80 ? -6.322 0.972 4.799 1.00 87.50 80 LEU A C 1
ATOM 628 O O . LEU A 1 80 ? -6.997 0.459 5.696 1.00 87.50 80 LEU A O 1
ATOM 632 N N . VAL A 1 81 ? -5.260 1.732 5.076 1.00 86.25 81 VAL A N 1
ATOM 633 C CA . VAL A 1 81 ? -4.848 2.054 6.450 1.00 86.25 81 VAL A CA 1
ATOM 634 C C . VAL A 1 81 ? -5.908 2.897 7.163 1.00 86.25 81 VAL A C 1
ATOM 636 O O . VAL A 1 81 ? -6.228 2.623 8.325 1.00 86.25 81 VAL A O 1
ATOM 639 N N . GLU A 1 82 ? -6.465 3.904 6.492 1.00 90.69 82 GLU A N 1
ATOM 640 C CA . GLU A 1 82 ? -7.526 4.748 7.053 1.00 90.69 82 GLU A CA 1
ATOM 641 C C . GLU A 1 82 ? -8.805 3.939 7.326 1.00 90.69 82 GLU A C 1
ATOM 643 O O . GLU A 1 82 ? -9.450 4.140 8.354 1.00 90.69 82 GLU A O 1
ATOM 648 N N . GLU A 1 83 ? -9.152 2.963 6.481 1.00 90.75 83 GLU A N 1
ATOM 649 C CA . GLU A 1 83 ? -10.319 2.097 6.696 1.00 90.75 83 GLU A CA 1
ATOM 650 C C . GLU A 1 83 ? -10.201 1.251 7.968 1.00 90.75 83 GLU A C 1
ATOM 652 O O . GLU A 1 83 ? -11.146 1.169 8.761 1.00 90.75 83 GLU A O 1
ATOM 657 N N . VAL A 1 84 ? -9.045 0.617 8.188 1.00 88.62 84 VAL A N 1
ATOM 658 C CA . VAL A 1 84 ? -8.803 -0.168 9.410 1.00 88.62 84 VAL A CA 1
ATOM 659 C C . VAL A 1 84 ? -8.756 0.747 10.634 1.00 88.62 84 VAL A C 1
ATOM 661 O O . VAL A 1 84 ? -9.313 0.411 11.683 1.00 88.62 84 VAL A O 1
ATOM 664 N N . THR A 1 85 ? -8.170 1.937 10.492 1.00 90.38 85 THR A N 1
ATOM 665 C CA . THR A 1 85 ? -8.125 2.948 11.559 1.00 90.38 85 THR A CA 1
ATOM 666 C C . THR A 1 85 ? -9.533 3.393 11.959 1.00 90.38 85 THR A C 1
ATOM 668 O O . THR A 1 85 ? -9.868 3.356 13.146 1.00 90.38 85 THR A O 1
ATOM 671 N N . LYS A 1 86 ? -10.399 3.707 10.984 1.00 94.38 86 LYS A N 1
ATOM 672 C CA . LYS A 1 86 ? -11.814 4.028 11.220 1.00 94.38 86 LYS A CA 1
ATOM 673 C C . LYS A 1 86 ? -12.525 2.886 11.941 1.00 94.38 86 LYS A C 1
ATOM 675 O O . LYS A 1 86 ? -13.207 3.126 12.934 1.00 94.38 86 LYS A O 1
ATOM 680 N N . LYS A 1 87 ? -12.355 1.637 11.486 1.00 93.81 87 LYS A N 1
ATOM 681 C CA . LYS A 1 87 ? -12.960 0.457 12.136 1.00 93.81 87 LYS A CA 1
ATOM 682 C C . LYS A 1 87 ? -12.547 0.343 13.606 1.00 93.81 87 LYS A C 1
ATOM 684 O O . LYS A 1 87 ? -13.403 0.107 14.457 1.00 93.81 87 LYS A O 1
ATOM 689 N N . SER A 1 88 ? -11.268 0.558 13.917 1.00 92.56 88 SER A N 1
ATOM 690 C CA . SER A 1 88 ? -10.773 0.563 15.300 1.00 92.56 88 SER A CA 1
ATOM 691 C C . SER A 1 88 ? -11.396 1.686 16.138 1.00 92.56 88 SER A C 1
ATOM 693 O O . SER A 1 88 ? -11.850 1.445 17.257 1.00 92.56 88 SER A O 1
ATOM 695 N N . GLN A 1 89 ? -11.494 2.902 15.597 1.00 95.44 89 GLN A N 1
ATOM 696 C CA . GLN A 1 89 ? -12.122 4.034 16.289 1.00 95.44 89 GLN A CA 1
ATOM 697 C C . GLN A 1 89 ? -13.617 3.798 16.556 1.00 95.44 89 GLN A C 1
ATOM 699 O O . GLN A 1 89 ? -14.081 3.998 17.676 1.00 95.44 89 GLN A O 1
ATOM 704 N N . LEU A 1 90 ? -14.364 3.292 15.571 1.00 95.56 90 LEU A N 1
ATOM 705 C CA . LEU A 1 90 ? -15.787 2.967 15.728 1.00 95.56 90 LEU A CA 1
ATOM 706 C C . LEU A 1 90 ? -16.031 1.828 16.729 1.00 95.56 90 LEU A C 1
ATOM 708 O O . LEU A 1 90 ? -17.050 1.796 17.424 1.00 95.56 90 LEU A O 1
ATOM 712 N N . PHE A 1 91 ? -15.084 0.901 16.862 1.00 95.38 91 PHE A N 1
ATOM 713 C CA . PHE A 1 91 ? -15.149 -0.092 17.927 1.00 95.38 91 PHE A CA 1
ATOM 714 C C . PHE A 1 91 ? -14.991 0.539 19.313 1.00 95.38 91 PHE A C 1
ATOM 716 O O . PHE A 1 91 ? -15.756 0.203 20.213 1.00 95.38 91 PHE A O 1
ATOM 723 N N . LYS A 1 92 ? -14.095 1.518 19.486 1.00 95.31 92 LYS A N 1
ATOM 724 C CA . LYS A 1 92 ? -13.979 2.260 20.756 1.00 95.31 92 LYS A CA 1
ATOM 725 C C . LYS A 1 92 ? -15.268 3.006 21.108 1.00 95.31 92 LYS A C 1
ATOM 727 O O . LYS A 1 92 ? -15.679 2.969 22.262 1.00 95.31 92 LYS A O 1
ATOM 732 N N . ILE A 1 93 ? -15.953 3.590 20.122 1.00 97.38 93 ILE A N 1
ATOM 733 C CA . ILE A 1 93 ? -17.302 4.161 20.301 1.00 97.38 93 ILE A CA 1
ATOM 734 C C . ILE A 1 93 ? -18.280 3.101 20.823 1.00 97.38 93 ILE A C 1
ATOM 736 O O . ILE A 1 93 ? -19.035 3.344 21.763 1.00 97.38 93 ILE A O 1
ATOM 740 N N . THR A 1 94 ? -18.250 1.899 20.245 1.00 95.25 94 THR A N 1
ATOM 741 C CA . THR A 1 94 ? -19.102 0.784 20.686 1.00 95.25 94 THR A CA 1
ATOM 742 C C . THR A 1 94 ? -18.814 0.395 22.141 1.00 95.25 94 THR A C 1
ATOM 744 O O . THR A 1 94 ? -19.750 0.186 22.916 1.00 95.25 94 THR A O 1
ATOM 747 N N . GLU A 1 95 ? -17.541 0.363 22.540 1.00 95.06 95 GLU A N 1
ATOM 748 C CA . GLU A 1 95 ? -17.139 0.108 23.928 1.00 95.06 95 GLU A CA 1
ATOM 749 C C . GLU A 1 95 ? -17.620 1.203 24.882 1.00 95.06 95 GLU A C 1
ATOM 751 O O . GLU A 1 95 ? -18.230 0.897 25.905 1.00 95.06 95 GLU A O 1
ATOM 756 N N . GLN A 1 96 ? -17.453 2.476 24.521 1.00 96.00 96 GLN A N 1
ATOM 757 C CA . GLN A 1 96 ? -17.939 3.600 25.325 1.00 96.00 96 GLN A CA 1
ATOM 758 C C . GLN A 1 96 ? -19.463 3.549 25.530 1.00 96.00 96 GLN A C 1
ATOM 760 O O . GLN A 1 96 ? -19.949 3.854 26.622 1.00 96.00 96 GLN A O 1
ATOM 765 N N . ARG A 1 97 ? -20.238 3.144 24.508 1.00 96.00 97 ARG A N 1
ATOM 766 C CA . ARG A 1 97 ? -21.697 2.952 24.639 1.00 96.00 97 ARG A CA 1
ATOM 767 C C . ARG A 1 97 ? -22.028 1.836 25.623 1.00 96.00 97 ARG A C 1
ATOM 769 O O . ARG A 1 97 ? -22.947 1.987 26.430 1.00 96.00 97 ARG A O 1
ATOM 776 N N . TYR A 1 98 ? -21.295 0.725 25.553 1.00 94.62 98 TYR A N 1
ATOM 777 C CA . TYR A 1 98 ? -21.467 -0.391 26.476 1.00 94.62 98 TYR A CA 1
ATOM 778 C C . TYR A 1 98 ? -21.159 0.026 27.919 1.00 94.62 98 TYR A C 1
ATOM 780 O O . TYR A 1 98 ? -21.975 -0.209 28.809 1.00 94.62 98 TYR A O 1
ATOM 788 N N . GLU A 1 99 ? -20.030 0.695 28.148 1.00 94.25 99 GLU A N 1
ATOM 789 C CA . GLU A 1 99 ? -19.632 1.193 29.469 1.00 94.25 99 GLU A CA 1
ATOM 790 C C . GLU A 1 99 ? -20.667 2.177 30.031 1.00 94.25 99 GLU A C 1
ATOM 792 O O . GLU A 1 99 ? -21.120 2.016 31.165 1.00 94.25 99 GLU A O 1
ATOM 797 N N . ALA A 1 100 ? -21.133 3.133 29.219 1.00 96.06 100 ALA A N 1
ATOM 798 C CA . ALA A 1 100 ? -22.183 4.069 29.617 1.00 96.06 100 ALA A CA 1
ATOM 799 C C . ALA A 1 100 ? -23.483 3.350 30.021 1.00 96.06 100 ALA A C 1
ATOM 801 O O . ALA A 1 100 ? -24.148 3.759 30.974 1.00 96.06 100 ALA A O 1
ATOM 802 N N . LEU A 1 101 ? -23.844 2.264 29.326 1.00 95.75 101 LEU A N 1
ATOM 803 C CA . LEU A 1 101 ? -25.022 1.463 29.659 1.00 95.75 101 LEU A CA 1
ATOM 804 C C . LEU A 1 101 ? -24.855 0.715 30.989 1.00 95.75 101 LEU A C 1
ATOM 806 O O . LEU A 1 101 ? -25.821 0.611 31.745 1.00 95.75 101 LEU A O 1
ATOM 810 N N . GLN A 1 102 ? -23.664 0.186 31.282 1.00 94.25 102 GLN A N 1
ATOM 811 C CA . GLN A 1 102 ? -23.402 -0.484 32.560 1.00 94.25 102 GLN A CA 1
ATOM 812 C C . GLN A 1 102 ? -23.498 0.500 33.727 1.00 94.25 102 GLN A C 1
ATOM 814 O O . GLN A 1 102 ? -24.249 0.247 34.668 1.00 94.25 102 GLN A O 1
ATOM 819 N N . VAL A 1 103 ? -22.857 1.667 33.604 1.00 94.94 103 VAL A N 1
ATOM 820 C CA . VAL A 1 103 ? -22.954 2.743 34.604 1.00 94.94 103 VAL A CA 1
ATOM 821 C C . VAL A 1 103 ? -24.412 3.154 34.817 1.00 94.94 103 VAL A C 1
ATOM 823 O O . VAL A 1 103 ? -24.879 3.211 35.952 1.00 94.94 103 VAL A O 1
ATOM 826 N N . TYR A 1 104 ? -25.183 3.338 33.740 1.00 96.44 104 TYR A N 1
ATOM 827 C CA . TYR A 1 104 ? -26.610 3.647 33.847 1.00 96.44 104 TYR A CA 1
ATOM 828 C C . TYR A 1 104 ? -27.395 2.576 34.622 1.00 96.44 104 TYR A C 1
ATOM 830 O O . TYR A 1 104 ? -28.213 2.914 35.479 1.00 96.44 104 TYR A O 1
ATOM 838 N N . LYS A 1 105 ? -27.159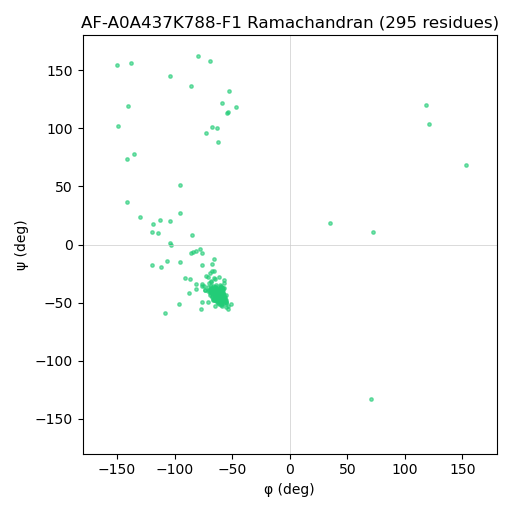 1.285 34.349 1.00 95.62 105 LYS A N 1
ATOM 839 C CA . LYS A 1 105 ? -27.835 0.179 35.054 1.00 95.62 105 LYS A CA 1
ATOM 840 C C . LYS A 1 105 ? -27.545 0.184 36.555 1.00 95.62 105 LYS A C 1
ATOM 842 O O . LYS A 1 105 ? -28.426 -0.179 37.336 1.00 95.62 105 LYS A O 1
ATOM 847 N N . GLU A 1 106 ? -26.342 0.575 36.957 1.00 95.06 106 GLU A N 1
ATOM 848 C CA . GLU A 1 106 ? -25.950 0.679 38.363 1.00 95.06 106 GLU A CA 1
ATOM 849 C C . GLU A 1 106 ? -26.539 1.925 39.031 1.00 95.06 106 GLU A C 1
ATOM 851 O O . GLU A 1 106 ? -27.176 1.824 40.081 1.00 95.06 106 GLU A O 1
ATOM 856 N N . GLU A 1 107 ? -26.395 3.094 38.406 1.00 94.88 107 GLU A N 1
ATOM 857 C CA . GLU A 1 107 ? -26.863 4.369 38.956 1.00 94.88 107 GLU A CA 1
ATOM 858 C C . GLU A 1 107 ? -28.389 4.468 39.017 1.00 94.88 107 GLU A C 1
ATOM 860 O O . GLU A 1 107 ? -28.933 5.045 39.963 1.00 94.88 107 GLU A O 1
ATOM 865 N N . LYS A 1 108 ? -29.105 3.845 38.068 1.00 95.75 108 LYS A N 1
ATOM 866 C CA . LYS A 1 108 ? -30.576 3.811 38.054 1.00 95.75 108 LYS A CA 1
ATOM 867 C C . LYS A 1 108 ? -31.153 3.221 39.343 1.00 95.75 108 LYS A C 1
ATOM 869 O O . LYS A 1 108 ? -32.239 3.627 39.748 1.00 95.75 108 LYS A O 1
ATOM 874 N N . LYS A 1 109 ? -30.439 2.294 39.996 1.00 95.38 109 LYS A N 1
ATOM 875 C CA . LYS A 1 109 ? -30.855 1.697 41.279 1.00 95.38 109 LYS A CA 1
ATOM 876 C C . LYS A 1 109 ? -30.844 2.706 42.432 1.00 95.38 109 LYS A C 1
ATOM 878 O O . LYS A 1 109 ? -31.530 2.484 43.420 1.00 95.38 109 LYS A O 1
ATOM 883 N N . LYS A 1 110 ? -30.064 3.787 42.312 1.00 94.69 110 LYS A N 1
ATOM 884 C CA . LYS A 1 110 ? -29.926 4.844 43.323 1.00 94.69 110 LYS A CA 1
ATOM 885 C C . LYS A 1 110 ? -30.841 6.032 43.017 1.00 94.69 110 LYS A C 1
ATOM 887 O O . LYS A 1 110 ? -31.595 6.460 43.880 1.00 94.69 110 LYS A O 1
ATOM 892 N N . ASN A 1 111 ? -30.790 6.554 41.788 1.00 94.56 111 ASN A N 1
ATOM 893 C CA . ASN A 1 111 ? -31.627 7.669 41.334 1.00 94.56 111 ASN A CA 1
ATOM 894 C C . ASN A 1 111 ? -31.919 7.548 39.831 1.00 94.56 111 ASN A C 1
ATOM 896 O O . ASN A 1 111 ? -31.088 7.884 38.985 1.00 94.56 111 ASN A O 1
ATOM 900 N N . ALA A 1 112 ? -33.123 7.088 39.491 1.00 93.19 112 ALA A N 1
ATOM 901 C CA . ALA A 1 112 ? -33.499 6.803 38.109 1.00 93.19 112 ALA A CA 1
ATOM 902 C C . ALA A 1 112 ? -33.514 8.046 37.200 1.00 93.19 112 ALA A C 1
ATOM 904 O O . ALA A 1 112 ? -33.116 7.956 36.035 1.00 93.19 112 ALA A O 1
ATOM 905 N N . THR A 1 113 ? -33.959 9.197 37.714 1.00 94.88 113 THR A N 1
ATOM 906 C CA . THR A 1 113 ? -34.091 10.432 36.926 1.00 94.88 113 THR A CA 1
ATOM 907 C C . THR A 1 113 ? -32.724 11.014 36.592 1.00 94.88 113 THR A C 1
ATOM 909 O O . THR A 1 113 ? -32.439 11.277 35.422 1.00 94.88 113 THR A O 1
ATOM 912 N N . GLN A 1 114 ? -31.852 11.146 37.596 1.00 95.25 114 GLN A N 1
ATOM 913 C CA . GLN A 1 114 ? -30.500 11.670 37.401 1.00 95.25 114 GLN A CA 1
ATOM 914 C C . GLN A 1 114 ? -29.661 10.738 36.516 1.00 95.25 114 GLN A C 1
ATOM 916 O O . GLN A 1 114 ? -29.024 11.204 35.573 1.00 95.25 114 GLN A O 1
ATOM 921 N N . ALA A 1 115 ? -29.736 9.419 36.737 1.00 94.88 115 ALA A N 1
ATOM 922 C CA . ALA A 1 115 ? -29.038 8.436 35.907 1.00 94.88 115 ALA A CA 1
ATOM 923 C C . ALA A 1 115 ? -29.457 8.532 34.429 1.00 94.88 115 ALA A C 1
ATOM 925 O O . ALA A 1 115 ? -28.613 8.481 33.535 1.00 94.88 115 ALA A O 1
ATOM 926 N N . LYS A 1 116 ? -30.757 8.723 34.148 1.00 96.31 116 LYS A N 1
ATOM 927 C CA . LYS A 1 116 ? -31.258 8.888 32.773 1.00 96.31 116 LYS A CA 1
ATOM 928 C C . LYS A 1 116 ? -30.728 10.168 32.119 1.00 96.31 116 LYS A C 1
ATOM 930 O O . LYS A 1 116 ? -30.343 10.130 30.953 1.00 96.31 116 LYS A O 1
ATOM 935 N N . GLN A 1 117 ? -30.687 11.285 32.848 1.00 95.62 117 GLN A N 1
ATOM 936 C CA . GLN A 1 117 ? -30.149 12.550 32.332 1.00 95.62 117 GLN A CA 1
ATOM 937 C C . GLN A 1 117 ? -28.654 12.438 31.997 1.00 95.62 117 GLN A C 1
ATOM 939 O O . GLN A 1 117 ? -28.246 12.798 30.891 1.00 95.62 117 GLN A O 1
ATOM 944 N N . THR A 1 118 ? -27.851 11.882 32.911 1.00 95.12 118 THR A N 1
ATOM 945 C CA . THR A 1 118 ? -26.412 11.659 32.697 1.00 95.12 118 THR A CA 1
ATOM 946 C C . THR A 1 118 ? -26.161 10.725 31.516 1.00 95.12 118 THR A C 1
ATOM 948 O O . THR A 1 118 ? -25.344 11.038 30.648 1.00 95.12 118 THR A O 1
ATOM 951 N N . TYR A 1 119 ? -26.899 9.614 31.438 1.00 96.75 119 TYR A N 1
ATOM 952 C CA . TYR A 1 119 ? -26.781 8.649 30.347 1.00 96.75 119 TYR A CA 1
ATOM 953 C C . TYR A 1 119 ? -27.101 9.275 28.986 1.00 96.75 119 TYR A C 1
ATOM 955 O O . TYR A 1 119 ? -26.305 9.153 28.058 1.00 96.75 119 TYR A O 1
ATOM 963 N N . ASN A 1 120 ? -28.204 10.022 28.877 1.00 96.75 120 ASN A N 1
ATOM 964 C CA . ASN A 1 120 ? -28.578 10.702 27.636 1.00 96.75 120 ASN A CA 1
ATOM 965 C C . ASN A 1 120 ? -27.524 11.731 27.201 1.00 96.75 120 ASN A C 1
ATOM 967 O O . ASN A 1 120 ? -27.165 11.783 26.025 1.00 96.75 120 ASN A O 1
ATOM 971 N N . LYS A 1 121 ? -26.976 12.514 28.142 1.00 97.00 121 LYS A N 1
ATOM 972 C CA . LYS A 1 121 ? -25.884 13.456 27.850 1.00 97.00 121 LYS A CA 1
ATOM 973 C C . LYS A 1 121 ? -24.636 12.723 27.352 1.00 97.00 121 LYS A C 1
ATOM 975 O O . LYS A 1 121 ? -24.005 13.157 26.391 1.00 97.00 121 LYS A O 1
ATOM 980 N N . LYS A 1 122 ? -24.283 11.598 27.982 1.00 97.25 122 LYS A N 1
ATOM 981 C CA . LYS A 1 122 ? -23.138 10.781 27.569 1.00 97.25 122 LYS A CA 1
ATOM 982 C C . LYS A 1 122 ? -23.345 10.187 26.174 1.00 97.25 122 LYS A C 1
ATOM 984 O O . LYS A 1 122 ? -22.423 10.267 25.370 1.00 97.25 122 LYS A O 1
ATOM 989 N N . LEU A 1 123 ? -24.535 9.660 25.870 1.00 97.25 123 LEU A N 1
ATOM 990 C CA . LEU A 1 123 ? -24.872 9.156 24.536 1.00 97.25 123 LEU A CA 1
ATOM 991 C C . LEU A 1 123 ? -24.766 10.246 23.469 1.00 97.25 123 LEU A C 1
ATOM 993 O O . LEU A 1 123 ? -24.113 10.019 22.460 1.00 97.25 123 LEU A O 1
ATOM 997 N N . SER A 1 124 ? -25.301 11.442 23.726 1.00 97.38 124 SER A N 1
ATOM 998 C CA . SER A 1 124 ? -25.204 12.566 22.786 1.00 97.38 124 SER A CA 1
ATOM 999 C C . SER A 1 124 ? -23.753 12.949 22.468 1.00 97.38 124 SER A C 1
ATOM 1001 O O . SER A 1 124 ? -23.429 13.259 21.319 1.00 97.38 124 SER A O 1
ATOM 1003 N N . ASN A 1 125 ? -22.862 12.912 23.464 1.00 97.56 125 ASN A N 1
ATOM 1004 C CA . ASN A 1 125 ? -21.436 13.155 23.244 1.00 97.56 125 ASN A CA 1
ATOM 1005 C C . ASN A 1 125 ? -20.803 12.044 22.390 1.00 97.56 125 ASN A C 1
ATOM 1007 O O . ASN A 1 125 ? -20.034 12.343 21.480 1.00 97.56 125 ASN A O 1
ATOM 1011 N N . ILE A 1 126 ? -21.156 10.781 22.652 1.00 97.88 126 ILE A N 1
ATOM 1012 C CA . ILE A 1 126 ? -20.674 9.625 21.883 1.00 97.88 126 ILE A CA 1
ATOM 1013 C C . ILE A 1 126 ? -21.171 9.684 20.426 1.00 97.88 126 ILE A C 1
ATOM 1015 O O . ILE A 1 126 ? -20.396 9.438 19.505 1.00 97.88 126 ILE A O 1
ATOM 1019 N N . ASP A 1 127 ? -22.434 10.057 20.196 1.00 97.62 127 ASP A N 1
ATOM 1020 C CA . ASP A 1 127 ? -23.005 10.234 18.851 1.00 97.62 127 ASP A CA 1
ATOM 1021 C C . ASP A 1 127 ? -22.265 11.333 18.067 1.00 97.62 127 ASP A C 1
ATOM 1023 O O . ASP A 1 127 ? -21.980 11.186 16.874 1.00 97.62 127 ASP A O 1
ATOM 1027 N N . THR A 1 128 ? -21.899 12.420 18.752 1.00 98.06 128 THR A N 1
ATOM 1028 C CA . THR A 1 128 ? -21.104 13.511 18.170 1.00 98.06 128 THR A CA 1
ATOM 1029 C C . THR A 1 128 ? -19.700 13.033 17.795 1.00 98.06 128 THR A C 1
ATOM 1031 O O . THR A 1 128 ? -19.222 13.317 16.697 1.00 98.06 128 THR A O 1
ATOM 1034 N N . GLU A 1 129 ? -19.040 12.274 18.675 1.00 97.88 129 GLU A N 1
ATOM 1035 C CA . GLU A 1 129 ? -17.716 11.699 18.413 1.00 97.88 129 GLU A CA 1
ATOM 1036 C C . GLU A 1 129 ? -17.746 10.735 17.217 1.00 97.88 129 GLU A C 1
ATOM 1038 O O . GLU A 1 129 ? -16.913 10.852 16.316 1.00 97.88 129 GLU A O 1
ATOM 1043 N N . GLN A 1 130 ? -18.751 9.855 17.146 1.00 98.06 130 GLN A N 1
ATOM 1044 C CA . GLN A 1 130 ? -18.951 8.951 16.012 1.00 98.06 130 GLN A CA 1
ATOM 1045 C C . GLN A 1 130 ? -19.125 9.720 14.695 1.00 98.06 130 GLN A C 1
ATOM 1047 O O . GLN A 1 130 ? -18.438 9.430 13.714 1.00 98.06 130 GLN A O 1
ATOM 1052 N N . THR A 1 131 ? -19.992 10.736 14.689 1.00 98.06 131 THR A N 1
ATOM 1053 C CA . THR A 1 131 ? -20.230 11.582 13.510 1.00 98.06 131 THR A CA 1
ATOM 1054 C C . THR A 1 131 ? -18.943 12.271 13.052 1.00 98.06 131 THR A C 1
ATOM 1056 O O . THR A 1 131 ? -18.668 12.367 11.855 1.00 98.06 131 THR A O 1
ATOM 1059 N N . ASN A 1 132 ? -18.122 12.743 13.994 1.00 98.19 132 ASN A N 1
ATOM 1060 C CA . ASN A 1 132 ? -16.842 13.374 13.681 1.00 98.19 132 ASN A CA 1
ATOM 1061 C C . ASN A 1 132 ? -15.841 12.377 13.084 1.00 98.19 132 ASN A C 1
ATOM 1063 O O . ASN A 1 132 ? -15.156 12.721 12.123 1.00 98.19 132 ASN A O 1
ATOM 1067 N N . ILE A 1 133 ? -15.769 11.146 13.605 1.00 97.44 133 ILE A N 1
ATOM 1068 C CA . ILE A 1 133 ? -14.932 10.073 13.040 1.00 97.44 133 ILE A CA 1
ATOM 1069 C C . ILE A 1 133 ? -15.336 9.792 11.586 1.00 97.44 133 ILE A C 1
ATOM 1071 O O . ILE A 1 133 ? -14.479 9.743 10.703 1.00 97.44 133 ILE A O 1
ATOM 1075 N N . GLU A 1 134 ? -16.635 9.650 11.321 1.00 97.06 134 GLU A N 1
ATOM 1076 C CA . GLU A 1 134 ? -17.162 9.370 9.981 1.00 97.06 134 GLU A CA 1
ATOM 1077 C C . GLU A 1 134 ? -16.867 10.511 8.998 1.00 97.06 134 GLU A C 1
ATOM 1079 O O . GLU A 1 134 ? -16.275 10.262 7.945 1.00 97.06 134 GLU A O 1
ATOM 1084 N N . LYS A 1 135 ? -17.160 11.762 9.377 1.00 97.56 135 LYS A N 1
ATOM 1085 C CA . LYS A 1 135 ? -16.877 12.949 8.550 1.00 97.56 135 LYS A CA 1
ATOM 1086 C C . LYS A 1 135 ? -15.388 13.140 8.277 1.00 97.56 135 LYS A C 1
ATOM 1088 O O . LYS A 1 135 ? -15.003 13.483 7.160 1.00 97.56 135 LYS A O 1
ATOM 1093 N N . ASN A 1 136 ? -14.539 12.936 9.285 1.00 97.19 136 ASN A N 1
ATOM 1094 C CA . ASN A 1 136 ? -13.092 13.073 9.125 1.00 97.19 136 ASN A CA 1
ATOM 1095 C C . ASN A 1 136 ? -12.542 12.032 8.149 1.00 97.19 136 ASN A C 1
ATOM 1097 O O . ASN A 1 136 ? -11.722 12.373 7.296 1.00 97.19 136 ASN A O 1
ATOM 1101 N N . PHE A 1 137 ? -13.023 10.791 8.241 1.00 96.19 137 PHE A N 1
ATOM 1102 C CA . PHE A 1 137 ? -12.665 9.743 7.295 1.00 96.19 137 PHE A CA 1
ATOM 1103 C C . PHE A 1 137 ? -13.103 10.100 5.869 1.00 96.19 137 PHE A C 1
ATOM 1105 O O . PHE A 1 137 ? -12.275 10.095 4.963 1.00 96.19 137 PHE A O 1
ATOM 1112 N N . GLU A 1 138 ? -14.367 10.477 5.663 1.00 96.75 138 GLU A N 1
ATOM 1113 C CA . GLU A 1 138 ? -14.886 10.850 4.337 1.00 96.75 138 GLU A CA 1
ATOM 1114 C C . GLU A 1 138 ? -14.101 12.005 3.712 1.00 96.75 138 GLU A C 1
ATOM 1116 O O . GLU A 1 138 ? -13.681 11.926 2.555 1.00 96.75 138 GLU A O 1
ATOM 1121 N N . LYS A 1 139 ? -13.828 13.052 4.501 1.00 97.94 139 LYS A N 1
ATOM 1122 C CA . LYS A 1 139 ? -13.000 14.182 4.071 1.00 97.94 139 LYS A CA 1
ATOM 1123 C C . LYS A 1 139 ? -11.610 13.719 3.635 1.00 97.94 139 LYS A C 1
ATOM 1125 O O . LYS A 1 139 ? -11.107 14.192 2.617 1.00 97.94 139 LYS A O 1
ATOM 1130 N N . LYS A 1 140 ? -10.992 12.801 4.380 1.00 96.81 140 LYS A N 1
ATOM 1131 C CA . LYS A 1 140 ? -9.651 12.307 4.066 1.00 96.81 140 LYS A CA 1
ATOM 1132 C C . LYS A 1 140 ? -9.627 11.453 2.799 1.00 96.81 140 LYS A C 1
ATOM 1134 O O . LYS A 1 140 ? -8.749 11.653 1.966 1.00 96.81 140 LYS A O 1
ATOM 1139 N N . ILE A 1 141 ? -10.615 10.580 2.602 1.00 95.19 141 ILE A N 1
ATOM 1140 C CA . ILE A 1 141 ? -10.756 9.802 1.361 1.00 95.19 141 ILE A CA 1
ATOM 1141 C C . ILE A 1 141 ? -10.950 10.725 0.154 1.00 95.19 141 ILE A C 1
ATOM 1143 O O . ILE A 1 141 ? -10.289 10.549 -0.868 1.00 95.19 141 ILE A O 1
ATOM 1147 N N . ALA A 1 142 ? -11.792 11.755 0.277 1.00 97.00 142 ALA A N 1
ATOM 1148 C CA . ALA A 1 142 ? -11.984 12.734 -0.790 1.00 97.00 142 ALA A CA 1
ATOM 1149 C C . ALA A 1 142 ? -10.676 13.466 -1.148 1.00 97.00 142 ALA A C 1
ATOM 1151 O O . ALA A 1 142 ? -10.354 13.606 -2.327 1.00 97.00 142 ALA A O 1
ATOM 1152 N N . GLN A 1 143 ? -9.893 13.878 -0.144 1.00 97.62 143 GLN A N 1
ATOM 1153 C CA . GLN A 1 143 ? -8.587 14.517 -0.349 1.00 97.62 143 GLN A CA 1
ATOM 1154 C C . GLN A 1 143 ? -7.576 13.589 -1.037 1.00 97.62 143 GLN A C 1
ATOM 1156 O O . GLN A 1 143 ? -6.859 14.026 -1.937 1.00 97.62 143 GLN A O 1
ATOM 1161 N N . LEU A 1 144 ? -7.526 12.314 -0.641 1.00 93.94 144 LEU A N 1
ATOM 1162 C CA . LEU A 1 144 ? -6.642 11.319 -1.250 1.00 93.94 144 LEU A CA 1
ATOM 1163 C C . LEU A 1 144 ? -7.000 11.072 -2.724 1.00 93.94 144 LEU A C 1
ATOM 1165 O O . LEU A 1 144 ? -6.116 11.099 -3.579 1.00 93.94 144 LEU A O 1
ATOM 1169 N N . ASN A 1 145 ? -8.289 10.924 -3.039 1.00 93.25 145 ASN A N 1
ATOM 1170 C CA . ASN A 1 145 ? -8.762 10.709 -4.411 1.00 93.25 145 ASN A CA 1
ATOM 1171 C C . ASN A 1 145 ? -8.535 11.933 -5.320 1.00 93.25 145 ASN A C 1
ATOM 1173 O O . ASN A 1 145 ? -8.168 11.785 -6.490 1.00 93.25 145 ASN A O 1
ATOM 1177 N N . ASP A 1 146 ? -8.723 13.148 -4.795 1.00 97.06 146 ASP A N 1
ATOM 1178 C CA . ASP A 1 146 ? -8.411 14.386 -5.523 1.00 97.06 146 ASP A CA 1
ATOM 1179 C C . ASP A 1 146 ? -6.903 14.502 -5.803 1.00 97.06 146 ASP A C 1
ATOM 1181 O O . ASP A 1 146 ? -6.495 14.775 -6.935 1.00 97.06 146 ASP A O 1
ATOM 1185 N N . SER A 1 147 ? -6.065 14.205 -4.802 1.00 95.88 147 SER A N 1
ATOM 1186 C CA . SER A 1 147 ? -4.606 14.161 -4.959 1.00 95.88 147 SER A CA 1
ATOM 1187 C C . SER A 1 147 ? -4.184 13.152 -6.030 1.00 95.88 147 SER A C 1
ATOM 1189 O O . SER A 1 147 ? -3.431 13.503 -6.939 1.00 95.88 147 SER A O 1
ATOM 1191 N N . GLN A 1 148 ? -4.727 11.930 -5.981 1.00 93.44 148 GLN A N 1
ATOM 1192 C CA . GLN A 1 148 ? -4.479 10.889 -6.981 1.00 93.44 148 GLN A CA 1
ATOM 1193 C C . GLN A 1 148 ? -4.809 11.389 -8.391 1.00 93.44 148 GLN A C 1
ATOM 1195 O O . GLN A 1 148 ? -3.990 11.292 -9.303 1.00 93.44 148 GLN A O 1
ATOM 1200 N N . SER A 1 149 ? -5.992 11.981 -8.565 1.00 94.19 149 SER A N 1
ATOM 1201 C CA . SER A 1 149 ? -6.465 12.472 -9.862 1.00 94.19 149 SER A CA 1
ATOM 1202 C C . SER A 1 149 ? -5.554 13.565 -10.429 1.00 94.19 149 SER A C 1
ATOM 1204 O O . SER A 1 149 ? -5.182 13.517 -11.604 1.00 94.19 149 SER A O 1
ATOM 1206 N N . LYS A 1 150 ? -5.138 14.526 -9.593 1.00 97.00 150 LYS A N 1
ATOM 1207 C CA . LYS A 1 150 ? -4.227 15.614 -9.985 1.00 97.00 150 LYS A CA 1
ATOM 1208 C C . LYS A 1 150 ? -2.848 15.097 -10.383 1.00 97.00 150 LYS A C 1
ATOM 1210 O O . LYS A 1 150 ? -2.323 15.502 -11.421 1.00 97.00 150 LYS A O 1
ATOM 1215 N N . GLN A 1 151 ? -2.277 14.191 -9.593 1.00 96.62 151 GLN A N 1
ATOM 1216 C CA . GLN A 1 151 ? -0.963 13.613 -9.877 1.00 96.62 151 GLN A CA 1
ATOM 1217 C C . GLN A 1 151 ? -0.987 12.775 -11.162 1.00 96.62 151 GLN A C 1
ATOM 1219 O O . GLN A 1 151 ? -0.146 12.976 -12.037 1.00 96.62 151 GLN A O 1
ATOM 1224 N N . LEU A 1 152 ? -2.002 11.922 -11.347 1.00 92.69 152 LEU A N 1
ATOM 1225 C CA . LEU A 1 152 ? -2.161 11.128 -12.571 1.00 92.69 152 LEU A CA 1
ATOM 1226 C C . LEU A 1 152 ? -2.331 12.005 -13.820 1.00 92.69 152 LEU A C 1
ATOM 1228 O O . LEU A 1 152 ? -1.764 11.693 -14.871 1.00 92.69 152 LEU A O 1
ATOM 1232 N N . ALA A 1 153 ? -3.073 13.112 -13.716 1.00 93.94 153 ALA A N 1
ATOM 1233 C CA . ALA A 1 153 ? -3.214 14.074 -14.807 1.00 93.94 153 ALA A CA 1
ATOM 1234 C C . ALA A 1 153 ? -1.885 14.774 -15.135 1.00 93.94 153 ALA A C 1
ATOM 1236 O O . ALA A 1 153 ? -1.557 14.944 -16.310 1.00 93.94 153 ALA A O 1
ATOM 1237 N N . SER A 1 154 ? -1.105 15.146 -14.114 1.00 96.88 154 SER A N 1
ATOM 1238 C CA . SER A 1 154 ? 0.229 15.734 -14.285 1.00 96.88 154 SER A CA 1
ATOM 1239 C C . SER A 1 154 ? 1.168 14.777 -15.021 1.00 96.88 154 SER A C 1
ATOM 1241 O O . SER A 1 154 ? 1.749 15.150 -16.039 1.00 96.88 154 SER A O 1
ATOM 1243 N N . ILE A 1 155 ? 1.232 13.514 -14.583 1.00 91.75 155 ILE A N 1
ATOM 1244 C CA . ILE A 1 155 ? 2.039 12.474 -15.237 1.00 91.75 155 ILE A CA 1
ATOM 1245 C C . ILE A 1 155 ? 1.580 12.262 -16.686 1.00 91.75 155 ILE A C 1
ATOM 1247 O O . ILE A 1 155 ? 2.403 12.152 -17.592 1.00 91.75 155 ILE A O 1
ATOM 1251 N N . GLY A 1 156 ? 0.264 12.246 -16.933 1.00 90.44 156 GLY A N 1
ATOM 1252 C CA . GLY A 1 156 ? -0.301 12.143 -18.280 1.00 90.44 156 GLY A CA 1
ATOM 1253 C C . GLY A 1 156 ? 0.196 13.242 -19.224 1.00 90.44 156 GLY A C 1
ATOM 1254 O O . GLY A 1 156 ? 0.663 12.930 -20.318 1.00 90.44 156 GLY A O 1
ATOM 1255 N N . LYS A 1 157 ? 0.171 14.502 -18.772 1.00 94.00 157 LYS A N 1
ATOM 1256 C CA . LYS A 1 157 ? 0.673 15.650 -19.545 1.00 94.00 157 LYS A CA 1
ATOM 1257 C C . LYS A 1 157 ? 2.180 15.569 -19.788 1.00 94.00 157 LYS A C 1
ATOM 1259 O O . LYS A 1 157 ? 2.634 15.814 -20.902 1.00 94.00 157 LYS A O 1
ATOM 1264 N N . SER A 1 158 ? 2.959 15.207 -18.767 1.00 92.25 158 SER A N 1
ATOM 1265 C CA . SER A 1 158 ? 4.413 15.051 -18.899 1.00 92.25 158 SER A CA 1
ATOM 1266 C C . SER A 1 158 ? 4.787 13.936 -19.874 1.00 92.25 158 SER A C 1
ATOM 1268 O O . SER A 1 158 ? 5.695 14.120 -20.681 1.00 92.25 158 SER A O 1
ATOM 1270 N N . MET A 1 159 ? 4.075 12.808 -19.835 1.00 90.62 159 MET A N 1
ATOM 1271 C CA . MET A 1 159 ? 4.255 11.694 -20.766 1.00 90.62 159 MET A CA 1
ATOM 1272 C C . MET A 1 159 ? 4.008 12.135 -22.212 1.00 90.62 159 MET A C 1
ATOM 1274 O O . MET A 1 159 ? 4.866 11.929 -23.068 1.00 90.62 159 MET A O 1
ATOM 1278 N N . GLU A 1 160 ? 2.866 12.776 -22.475 1.00 87.56 160 GLU A N 1
ATOM 1279 C CA . GLU A 1 160 ? 2.494 13.253 -23.811 1.00 87.56 160 GLU A CA 1
ATOM 1280 C C . GLU A 1 160 ? 3.511 14.260 -24.361 1.00 87.56 160 GLU A C 1
ATOM 1282 O O . GLU A 1 160 ? 3.995 14.101 -25.485 1.00 87.56 160 GLU A O 1
ATOM 1287 N N . TYR A 1 161 ? 3.899 15.247 -23.548 1.00 89.19 161 TYR A N 1
ATOM 1288 C CA . TYR A 1 161 ? 4.890 16.250 -23.929 1.00 89.19 161 TYR A CA 1
ATOM 1289 C C . TYR A 1 161 ? 6.261 15.627 -24.213 1.00 89.19 161 TYR A C 1
ATOM 1291 O O . TYR A 1 161 ? 6.848 15.877 -25.265 1.00 89.19 161 TYR A O 1
ATOM 1299 N N . ASN A 1 162 ? 6.775 14.794 -23.304 1.00 87.19 162 ASN A N 1
ATOM 1300 C CA . ASN A 1 162 ? 8.131 14.265 -23.426 1.00 87.19 162 ASN A CA 1
ATOM 1301 C C . ASN A 1 162 ? 8.264 13.265 -24.576 1.00 87.19 162 ASN A C 1
ATOM 1303 O O . ASN A 1 162 ? 9.273 13.303 -25.278 1.00 87.19 162 ASN A O 1
ATOM 1307 N N . ILE A 1 163 ? 7.267 12.401 -24.795 1.00 84.56 163 ILE A N 1
ATOM 1308 C CA . ILE A 1 163 ? 7.285 11.458 -25.922 1.00 84.56 163 ILE A CA 1
ATOM 1309 C C . ILE A 1 163 ? 7.192 12.219 -27.246 1.00 84.56 163 ILE A C 1
ATOM 1311 O O . ILE A 1 163 ? 8.018 11.990 -28.126 1.00 84.56 163 ILE A O 1
ATOM 1315 N N . SER A 1 164 ? 6.253 13.162 -27.373 1.00 84.00 164 SER A N 1
ATOM 1316 C CA . SER A 1 164 ? 6.076 13.935 -28.612 1.00 84.00 164 SER A CA 1
ATOM 1317 C C . SER A 1 164 ? 7.298 14.800 -28.929 1.00 84.00 164 SER A C 1
ATOM 1319 O O . SER A 1 164 ? 7.732 14.877 -30.078 1.00 84.00 164 SER A O 1
ATOM 1321 N N . SER A 1 165 ? 7.879 15.436 -27.906 1.00 86.31 165 SER A N 1
ATOM 1322 C CA . SER A 1 165 ? 9.093 16.246 -28.041 1.00 86.31 165 SER A CA 1
ATOM 1323 C C . SER A 1 165 ? 10.282 15.396 -28.492 1.00 86.31 165 SER A C 1
ATOM 1325 O O . SER A 1 165 ? 10.933 15.737 -29.476 1.00 86.31 165 SER A O 1
ATOM 1327 N N . MET A 1 166 ? 10.498 14.243 -27.845 1.00 86.00 166 MET A N 1
ATOM 1328 C CA . MET A 1 166 ? 11.543 13.291 -28.227 1.00 86.00 166 MET A CA 1
ATOM 1329 C C . MET A 1 166 ? 11.347 12.802 -29.667 1.00 86.00 166 MET A C 1
ATOM 1331 O O . MET A 1 166 ? 12.264 12.912 -30.468 1.00 86.00 166 MET A O 1
ATOM 1335 N N . GLN A 1 167 ? 10.145 12.361 -30.049 1.00 80.88 167 GLN A N 1
ATOM 1336 C CA . GLN A 1 167 ? 9.880 11.896 -31.416 1.00 80.88 167 GLN A CA 1
ATOM 1337 C C . GLN A 1 167 ? 10.171 12.975 -32.467 1.00 80.88 167 GLN A C 1
ATOM 1339 O O . GLN A 1 167 ? 10.773 12.682 -33.500 1.00 80.88 167 GLN A O 1
ATOM 1344 N N . LYS A 1 168 ? 9.783 14.229 -32.205 1.00 84.25 168 LYS A N 1
ATOM 1345 C CA . LYS A 1 168 ? 10.036 15.362 -33.106 1.00 84.25 168 LYS A CA 1
ATOM 1346 C C . LYS A 1 168 ? 11.523 15.693 -33.222 1.00 84.25 168 LYS A C 1
ATOM 1348 O O . LYS A 1 168 ? 11.992 16.018 -34.310 1.00 84.25 168 LYS A O 1
ATOM 1353 N N . GLU A 1 169 ? 12.235 15.677 -32.102 1.00 83.88 169 GLU A N 1
ATOM 1354 C CA . GLU A 1 169 ? 13.665 15.962 -32.035 1.00 83.88 169 GLU A CA 1
ATOM 1355 C C . GLU A 1 169 ? 14.478 14.889 -32.764 1.00 83.88 169 GLU A C 1
ATOM 1357 O O . GLU A 1 169 ? 15.319 15.233 -33.590 1.00 83.88 169 GLU A O 1
ATOM 1362 N N . GLU A 1 170 ? 14.191 13.611 -32.514 1.00 77.94 170 GLU A N 1
ATOM 1363 C CA . GLU A 1 170 ? 14.948 12.514 -33.116 1.00 77.94 170 GLU A CA 1
ATOM 1364 C C . GLU A 1 170 ? 14.606 12.311 -34.602 1.00 77.94 170 GLU A C 1
ATOM 1366 O O . GLU A 1 170 ? 15.514 12.088 -35.394 1.00 77.94 170 GLU A O 1
ATOM 1371 N N . SER A 1 171 ? 13.347 12.497 -35.030 1.00 72.12 171 SER A N 1
ATOM 1372 C CA . SER A 1 171 ? 12.981 12.381 -36.461 1.00 72.12 171 SER A CA 1
ATOM 1373 C C . SER A 1 171 ? 13.765 13.359 -37.342 1.00 72.12 171 SER A C 1
ATOM 1375 O O . SER A 1 171 ? 14.248 12.983 -38.401 1.00 72.12 171 SER A O 1
ATOM 1377 N N . LYS A 1 172 ? 13.966 14.599 -36.872 1.00 74.50 172 LYS A N 1
ATOM 1378 C CA . LYS A 1 172 ? 14.780 15.600 -37.582 1.00 74.50 172 LYS A CA 1
ATOM 1379 C C . LYS A 1 172 ? 16.261 15.225 -37.666 1.00 74.50 172 LYS A C 1
ATOM 1381 O O . LYS A 1 172 ? 16.946 15.676 -38.573 1.00 74.50 172 LYS A O 1
ATOM 1386 N N . ARG A 1 173 ? 16.775 14.470 -36.690 1.00 70.38 173 ARG A N 1
ATOM 1387 C CA . ARG A 1 173 ? 18.196 14.093 -36.617 1.00 70.38 173 ARG A CA 1
ATOM 1388 C C . ARG A 1 173 ? 18.517 12.899 -37.510 1.00 70.38 173 ARG A C 1
ATOM 1390 O O . ARG A 1 173 ? 19.573 12.913 -38.134 1.00 70.38 173 ARG A O 1
ATOM 1397 N N . ILE A 1 174 ? 17.621 11.911 -37.596 1.00 68.69 174 ILE A N 1
ATOM 1398 C CA . ILE A 1 174 ? 17.778 10.737 -38.479 1.00 68.69 174 ILE A CA 1
ATOM 1399 C C . ILE A 1 174 ? 17.952 11.175 -39.938 1.00 68.69 174 ILE A C 1
ATOM 1401 O O . ILE A 1 174 ? 18.747 10.608 -40.673 1.00 68.69 174 ILE A O 1
ATOM 1405 N N . GLU A 1 175 ? 17.248 12.229 -40.359 1.00 64.88 175 GLU A N 1
ATOM 1406 C CA . GLU A 1 175 ? 17.321 12.752 -41.730 1.00 64.88 175 GLU A CA 1
ATOM 1407 C C . GLU A 1 175 ? 18.699 13.344 -42.101 1.00 64.88 175 GLU A C 1
ATOM 1409 O O . GLU A 1 175 ? 18.946 13.603 -43.278 1.00 64.88 175 GLU A O 1
ATOM 1414 N N . MET A 1 176 ? 19.596 13.570 -41.130 1.00 65.62 176 MET A N 1
ATOM 1415 C CA . MET A 1 176 ? 20.829 14.347 -41.322 1.00 65.62 176 MET A CA 1
AT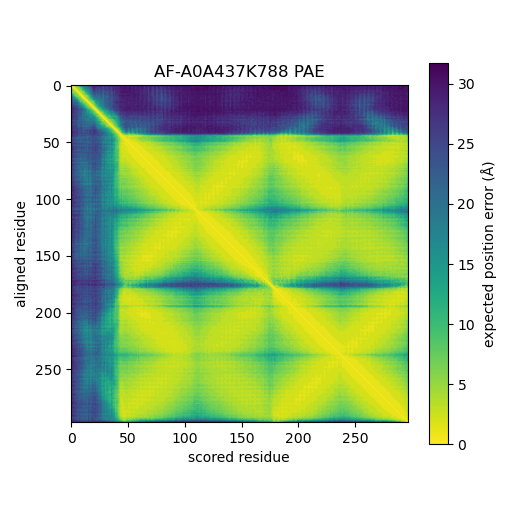OM 1416 C C . MET A 1 176 ? 22.137 13.586 -41.052 1.00 65.62 176 MET A C 1
ATOM 1418 O O . MET A 1 176 ? 23.187 14.055 -41.489 1.00 65.62 176 MET A O 1
ATOM 1422 N N . ASN A 1 177 ? 22.116 12.453 -40.341 1.00 69.88 177 ASN A N 1
ATOM 1423 C CA . ASN A 1 177 ? 23.338 11.771 -39.888 1.00 69.88 177 ASN A CA 1
ATOM 1424 C C . ASN A 1 177 ? 23.667 10.524 -40.718 1.00 69.8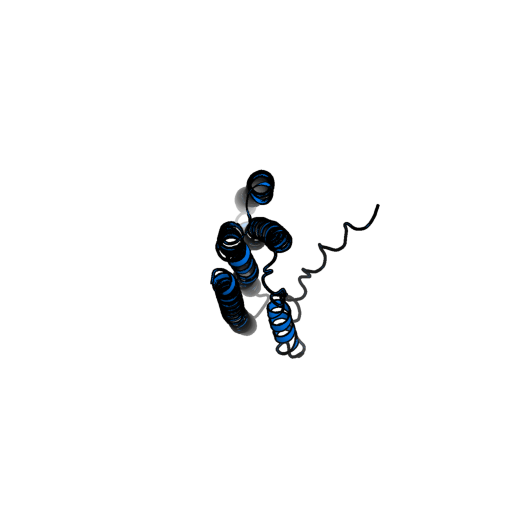8 177 ASN A C 1
ATOM 1426 O O . ASN A 1 177 ? 22.776 9.785 -41.120 1.00 69.88 177 ASN A O 1
ATOM 1430 N N . ALA A 1 178 ? 24.961 10.257 -40.917 1.00 73.12 178 ALA A N 1
ATOM 1431 C CA . ALA A 1 178 ? 25.456 9.013 -41.506 1.00 73.12 178 ALA A CA 1
ATOM 1432 C C . ALA A 1 178 ? 26.855 8.666 -40.965 1.00 73.12 178 ALA A C 1
ATOM 1434 O O . ALA A 1 178 ? 27.619 9.548 -40.567 1.00 73.12 178 ALA A O 1
ATOM 1435 N N . GLY A 1 179 ? 27.216 7.381 -40.973 1.00 79.62 179 GLY A N 1
ATOM 1436 C CA . GLY A 1 179 ? 28.564 6.928 -40.607 1.00 79.62 179 GLY A CA 1
ATOM 1437 C C . GLY A 1 179 ? 28.863 7.068 -39.109 1.00 79.62 179 GLY A C 1
ATOM 1438 O O . GLY A 1 179 ? 28.070 6.655 -38.266 1.00 79.62 179 GLY A O 1
ATOM 1439 N N . THR A 1 180 ? 30.021 7.628 -38.749 1.00 82.19 180 THR A N 1
ATOM 1440 C CA . THR A 1 180 ? 30.464 7.734 -37.344 1.00 82.19 180 THR A CA 1
ATOM 1441 C C . THR A 1 180 ? 29.499 8.535 -36.464 1.00 82.19 180 THR A C 1
ATOM 1443 O O . THR A 1 180 ? 29.275 8.162 -35.308 1.00 82.19 180 THR A O 1
ATOM 1446 N N . ASP A 1 181 ? 28.886 9.590 -37.005 1.00 82.50 181 ASP A N 1
ATOM 1447 C CA . ASP A 1 181 ? 27.945 10.438 -36.263 1.00 82.50 181 ASP A CA 1
ATOM 1448 C C . ASP A 1 181 ? 26.648 9.686 -35.924 1.00 82.50 181 ASP A C 1
ATOM 1450 O O . ASP A 1 181 ? 26.136 9.796 -34.808 1.00 82.50 181 ASP A O 1
ATOM 1454 N N . GLU A 1 182 ? 26.161 8.840 -36.838 1.00 83.12 182 GLU A N 1
ATOM 1455 C CA . GLU A 1 182 ? 25.023 7.943 -36.597 1.00 83.12 182 GLU A CA 1
ATOM 1456 C C . GLU A 1 182 ? 25.323 6.979 -35.436 1.00 83.12 182 GLU A C 1
ATOM 1458 O O . GLU A 1 182 ? 24.522 6.820 -34.513 1.00 83.12 182 GLU A O 1
ATOM 1463 N N . ILE A 1 183 ? 26.520 6.382 -35.418 1.00 84.38 183 ILE A N 1
ATOM 1464 C CA . ILE A 1 183 ? 26.929 5.436 -34.369 1.00 84.38 183 ILE A CA 1
ATOM 1465 C C . ILE A 1 183 ? 27.013 6.126 -32.996 1.00 84.38 183 ILE A C 1
ATOM 1467 O O . ILE A 1 183 ? 26.532 5.582 -31.996 1.00 84.38 183 ILE A O 1
ATOM 1471 N N . MET A 1 184 ? 27.586 7.331 -32.925 1.00 86.19 184 MET A N 1
ATOM 1472 C CA . MET A 1 184 ? 27.674 8.105 -31.678 1.00 86.19 184 MET A CA 1
ATOM 1473 C C . MET A 1 184 ? 26.296 8.529 -31.152 1.00 86.19 184 MET A C 1
ATOM 1475 O O . MET A 1 184 ? 26.044 8.497 -29.938 1.00 86.19 184 MET A O 1
ATOM 1479 N N . ASN A 1 185 ? 25.371 8.857 -32.052 1.00 86.31 185 ASN A N 1
ATOM 1480 C CA . ASN A 1 185 ? 23.992 9.170 -31.692 1.00 86.31 185 ASN A CA 1
ATOM 1481 C C . ASN A 1 185 ? 23.237 7.932 -31.205 1.00 86.31 185 ASN A C 1
ATOM 1483 O O . ASN A 1 185 ? 22.603 7.984 -30.149 1.00 86.31 185 ASN A O 1
ATOM 1487 N N . ASN A 1 186 ? 23.398 6.790 -31.873 1.00 87.31 186 ASN A N 1
ATOM 1488 C CA . ASN A 1 186 ? 22.840 5.511 -31.434 1.00 87.31 186 ASN A CA 1
ATOM 1489 C C . ASN A 1 186 ? 23.282 5.152 -30.005 1.00 87.31 186 ASN A C 1
ATOM 1491 O O . ASN A 1 186 ? 22.453 4.780 -29.171 1.00 87.31 186 ASN A O 1
ATOM 1495 N N . ILE A 1 187 ? 24.562 5.352 -29.671 1.00 88.56 187 ILE A N 1
ATOM 1496 C CA . ILE A 1 187 ? 25.075 5.174 -28.301 1.00 88.56 187 ILE A CA 1
ATOM 1497 C C . ILE A 1 187 ? 24.383 6.130 -27.316 1.00 88.56 187 ILE A C 1
ATOM 1499 O O . ILE A 1 187 ? 23.991 5.720 -26.219 1.00 88.56 187 ILE A O 1
ATOM 1503 N N . THR A 1 188 ? 24.2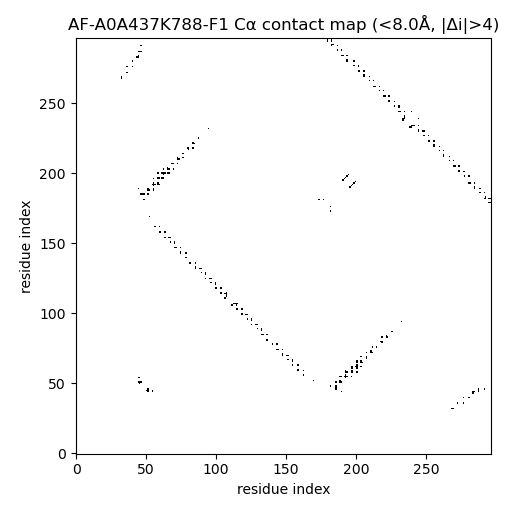03 7.398 -27.691 1.00 89.50 188 THR A N 1
ATOM 1504 C CA . THR A 1 188 ? 23.534 8.407 -26.852 1.00 89.50 188 THR A CA 1
ATOM 1505 C C . THR A 1 188 ? 22.073 8.046 -26.583 1.00 89.50 188 THR A C 1
ATOM 1507 O O . THR A 1 188 ? 21.616 8.118 -25.438 1.00 89.50 188 THR A O 1
ATOM 1510 N N . LEU A 1 189 ? 21.349 7.588 -27.604 1.00 88.44 189 LEU A N 1
ATOM 1511 C CA . LEU A 1 189 ? 19.960 7.152 -27.484 1.00 88.44 189 LEU A CA 1
ATOM 1512 C C . LEU A 1 189 ? 19.820 5.895 -26.623 1.00 88.44 189 LEU A C 1
ATOM 1514 O O . LEU A 1 189 ? 18.940 5.848 -25.762 1.00 88.44 189 LEU A O 1
ATOM 1518 N N . ILE A 1 190 ? 20.721 4.918 -26.777 1.00 88.44 190 ILE A N 1
ATOM 1519 C CA . ILE A 1 190 ? 20.784 3.736 -25.904 1.00 88.44 190 ILE A CA 1
ATOM 1520 C C . ILE A 1 190 ? 21.016 4.157 -24.451 1.00 88.44 190 ILE A C 1
ATOM 1522 O O . ILE A 1 190 ? 20.296 3.709 -23.558 1.00 88.44 190 ILE A O 1
ATOM 1526 N N . ASN A 1 191 ? 21.974 5.055 -24.199 1.00 89.44 191 ASN A N 1
ATOM 1527 C CA . ASN A 1 191 ? 22.235 5.569 -22.854 1.00 89.44 191 ASN A CA 1
ATOM 1528 C C . ASN A 1 191 ? 20.995 6.254 -22.268 1.00 89.44 191 ASN A C 1
ATOM 1530 O O . ASN A 1 191 ? 20.622 5.972 -21.131 1.00 89.44 191 ASN A O 1
ATOM 1534 N N . LYS A 1 192 ? 20.314 7.105 -23.042 1.00 89.19 192 LYS A N 1
ATOM 1535 C CA . LYS A 1 192 ? 19.075 7.775 -22.624 1.00 89.19 192 LYS A CA 1
ATOM 1536 C C . LYS A 1 192 ? 17.972 6.757 -22.315 1.00 89.19 192 LYS A C 1
ATOM 1538 O O . LYS A 1 192 ? 17.373 6.830 -21.247 1.00 89.19 192 LYS A O 1
ATOM 1543 N N . ALA A 1 193 ? 17.736 5.779 -23.189 1.00 86.19 193 ALA A N 1
ATOM 1544 C CA . ALA A 1 193 ? 16.715 4.748 -22.995 1.00 86.19 193 ALA A CA 1
ATOM 1545 C C . ALA A 1 193 ? 16.976 3.905 -21.738 1.00 86.19 193 ALA A C 1
ATOM 1547 O O . ALA A 1 193 ? 16.085 3.725 -20.907 1.00 86.19 193 ALA A O 1
ATOM 1548 N N . VAL A 1 194 ? 18.214 3.435 -21.567 1.00 87.50 194 VAL A N 1
ATOM 1549 C CA . VAL A 1 194 ? 18.597 2.523 -20.484 1.00 87.50 194 VAL A CA 1
ATOM 1550 C C . VAL A 1 194 ? 18.751 3.245 -19.148 1.00 87.50 194 VAL A C 1
ATOM 1552 O O . VAL A 1 194 ? 18.111 2.871 -18.164 1.00 87.50 194 VAL A O 1
ATOM 1555 N N . VAL A 1 195 ? 19.590 4.281 -19.097 1.00 86.44 195 VAL A N 1
ATOM 1556 C CA . VAL A 1 195 ? 19.977 4.945 -17.843 1.00 86.44 195 VAL A CA 1
ATOM 1557 C C . VAL A 1 195 ? 18.833 5.795 -17.301 1.00 86.44 195 VAL A C 1
ATOM 1559 O O . VAL A 1 195 ? 18.601 5.810 -16.093 1.00 86.44 195 VAL A O 1
ATOM 1562 N N . LYS A 1 196 ? 18.094 6.491 -18.176 1.00 86.19 196 LYS A N 1
ATOM 1563 C CA . LYS A 1 196 ? 17.040 7.416 -17.740 1.00 86.19 196 LYS A CA 1
ATOM 1564 C C . LYS A 1 196 ? 15.689 6.737 -17.556 1.00 86.19 196 LYS A C 1
ATOM 1566 O O . LYS A 1 196 ? 15.007 7.055 -16.592 1.00 86.19 196 LYS A O 1
ATOM 1571 N N . TYR A 1 197 ? 15.297 5.837 -18.458 1.00 87.94 197 TYR A N 1
ATOM 1572 C CA . TYR A 1 197 ? 13.919 5.341 -18.499 1.00 87.94 197 TYR A CA 1
ATOM 1573 C C . TYR A 1 197 ? 13.783 3.893 -18.028 1.00 87.94 197 TYR A C 1
ATOM 1575 O O . TYR A 1 197 ? 13.117 3.664 -17.024 1.00 87.94 197 TYR A O 1
ATOM 1583 N N . LYS A 1 198 ? 14.461 2.918 -18.649 1.00 90.00 198 LYS A N 1
ATOM 1584 C CA . LYS A 1 198 ? 14.356 1.505 -18.224 1.00 90.00 198 LYS A CA 1
ATOM 1585 C C . LYS A 1 198 ? 14.818 1.273 -16.793 1.00 90.00 198 LYS A C 1
ATOM 1587 O O . LYS A 1 198 ? 14.138 0.576 -16.051 1.00 90.00 198 LYS A O 1
ATOM 1592 N N . THR A 1 199 ? 15.933 1.882 -16.393 1.00 92.00 199 THR A N 1
ATOM 1593 C CA . THR A 1 199 ? 16.431 1.774 -15.013 1.00 92.00 199 THR A CA 1
ATOM 1594 C C . THR A 1 199 ? 15.388 2.265 -14.010 1.00 92.00 199 THR A C 1
ATOM 1596 O O . THR A 1 199 ? 15.170 1.626 -12.985 1.00 92.00 199 THR A O 1
ATOM 1599 N N . GLN A 1 200 ? 14.726 3.387 -14.304 1.00 92.38 200 GLN A N 1
ATOM 1600 C CA . GLN A 1 200 ? 13.708 3.948 -13.417 1.00 92.38 200 GLN A CA 1
ATOM 1601 C C . GLN A 1 200 ? 12.413 3.137 -13.446 1.00 92.38 200 GLN A C 1
ATOM 1603 O O . GLN A 1 200 ? 11.849 2.895 -12.390 1.00 92.38 200 GLN A O 1
ATOM 1608 N N . ALA A 1 201 ? 11.985 2.650 -14.613 1.00 88.12 201 ALA A N 1
ATOM 1609 C CA . ALA A 1 201 ? 10.830 1.762 -14.727 1.00 88.12 201 ALA A CA 1
ATOM 1610 C C . ALA A 1 201 ? 11.012 0.492 -13.877 1.00 88.12 201 ALA A C 1
ATOM 1612 O O . ALA A 1 201 ? 10.154 0.177 -13.064 1.00 88.12 201 ALA A O 1
ATOM 1613 N N . ILE A 1 202 ? 12.168 -0.179 -13.985 1.00 87.56 202 ILE A N 1
ATOM 1614 C CA . ILE A 1 202 ? 12.486 -1.361 -13.165 1.00 87.56 202 ILE A CA 1
ATOM 1615 C C . ILE A 1 202 ? 12.467 -1.006 -11.676 1.00 87.56 202 ILE A C 1
ATOM 1617 O O . ILE A 1 202 ? 11.882 -1.732 -10.878 1.00 87.56 202 ILE A O 1
ATOM 1621 N N . ARG A 1 203 ? 13.089 0.113 -11.282 1.00 92.62 203 ARG A N 1
ATOM 1622 C CA . ARG A 1 203 ? 13.090 0.545 -9.877 1.00 92.62 203 ARG A CA 1
ATOM 1623 C C . ARG A 1 203 ? 11.678 0.758 -9.353 1.00 92.62 203 ARG A C 1
ATOM 1625 O O . ARG A 1 203 ? 11.328 0.146 -8.353 1.00 92.62 203 ARG A O 1
ATOM 1632 N N . LEU A 1 204 ? 10.880 1.560 -10.054 1.00 88.75 204 LEU A N 1
ATOM 1633 C CA . LEU A 1 204 ? 9.507 1.867 -9.667 1.00 88.75 204 LEU A CA 1
ATOM 1634 C C . LEU A 1 204 ? 8.646 0.605 -9.595 1.00 88.75 204 LEU A C 1
ATOM 1636 O O . LEU A 1 204 ? 7.921 0.446 -8.622 1.00 88.75 204 LEU A O 1
ATOM 1640 N N . HIS A 1 205 ? 8.781 -0.316 -10.550 1.00 89.69 205 HIS A N 1
ATOM 1641 C CA . HIS A 1 205 ? 8.070 -1.594 -10.542 1.00 89.69 205 HIS A CA 1
ATOM 1642 C C . HIS A 1 205 ? 8.287 -2.372 -9.235 1.00 89.69 205 HIS A C 1
ATOM 1644 O O . HIS A 1 205 ? 7.341 -2.687 -8.514 1.00 89.69 205 HIS A O 1
ATOM 1650 N N . PHE A 1 206 ? 9.549 -2.618 -8.877 1.00 90.00 206 PHE A N 1
ATOM 1651 C CA . PHE A 1 206 ? 9.870 -3.325 -7.638 1.00 90.00 206 PHE A CA 1
ATOM 1652 C C . PHE A 1 206 ? 9.536 -2.514 -6.390 1.00 90.00 206 PHE A C 1
ATOM 1654 O O . PHE A 1 206 ? 9.081 -3.084 -5.403 1.00 90.00 206 PHE A O 1
ATOM 1661 N N . ASP A 1 207 ? 9.765 -1.202 -6.406 1.00 89.69 207 ASP A N 1
ATOM 1662 C CA . ASP A 1 207 ? 9.458 -0.342 -5.267 1.00 89.69 207 ASP A CA 1
ATOM 1663 C C . ASP A 1 207 ? 7.938 -0.321 -5.005 1.00 89.69 207 ASP A C 1
ATOM 1665 O O . ASP A 1 207 ? 7.522 -0.350 -3.848 1.00 89.69 207 ASP A O 1
ATOM 1669 N N . ASN A 1 208 ? 7.104 -0.380 -6.051 1.00 85.38 208 ASN A N 1
ATOM 1670 C CA . ASN A 1 208 ? 5.647 -0.516 -5.953 1.00 85.38 208 ASN A CA 1
ATOM 1671 C C . ASN A 1 208 ? 5.242 -1.844 -5.299 1.00 85.38 208 ASN A C 1
ATOM 1673 O O . ASN A 1 208 ? 4.435 -1.852 -4.364 1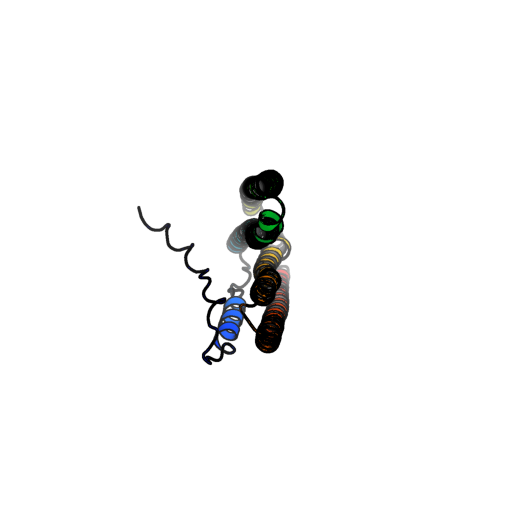.00 85.38 208 ASN A O 1
ATOM 1677 N N . ASP A 1 209 ? 5.823 -2.957 -5.744 1.00 85.38 209 ASP A N 1
ATOM 1678 C CA . ASP A 1 209 ? 5.546 -4.284 -5.185 1.00 85.38 209 ASP A CA 1
ATOM 1679 C C . ASP A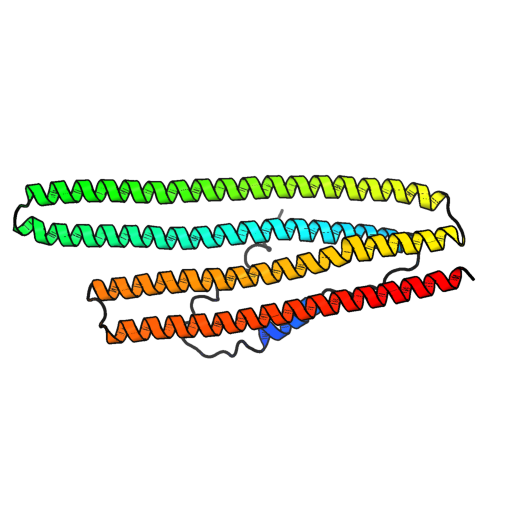 1 209 ? 5.999 -4.399 -3.723 1.00 85.38 209 ASP A C 1
ATOM 1681 O O . ASP A 1 209 ? 5.239 -4.855 -2.858 1.00 85.38 209 ASP A O 1
ATOM 1685 N N . ILE A 1 210 ? 7.207 -3.913 -3.420 1.00 88.50 210 ILE A N 1
ATOM 1686 C CA . ILE A 1 210 ? 7.733 -3.821 -2.053 1.00 88.50 210 ILE A CA 1
ATOM 1687 C C . ILE A 1 210 ? 6.795 -2.965 -1.205 1.00 88.50 210 ILE A C 1
ATOM 1689 O O . ILE A 1 210 ? 6.433 -3.369 -0.098 1.00 88.50 210 ILE A O 1
ATOM 1693 N N . LYS A 1 211 ? 6.318 -1.828 -1.728 1.00 87.25 211 LYS A N 1
ATOM 1694 C CA . LYS A 1 211 ? 5.391 -0.961 -0.998 1.00 87.25 211 LYS A CA 1
ATOM 1695 C C . LYS A 1 211 ? 4.071 -1.649 -0.678 1.00 87.25 211 LYS A C 1
ATOM 1697 O O . LYS A 1 211 ? 3.535 -1.475 0.424 1.00 87.25 211 LYS A O 1
ATOM 1702 N N . GLY A 1 212 ? 3.564 -2.461 -1.602 1.00 84.88 212 GLY A N 1
ATOM 1703 C CA . GLY A 1 212 ? 2.414 -3.328 -1.365 1.00 84.88 212 GLY A CA 1
ATOM 1704 C C . GLY A 1 212 ? 2.647 -4.263 -0.174 1.00 84.88 212 GLY A C 1
ATOM 1705 O O . GLY A 1 212 ? 1.804 -4.346 0.721 1.00 84.88 212 GLY A O 1
ATOM 1706 N N . LYS A 1 213 ? 3.827 -4.893 -0.094 1.00 88.94 213 LYS A N 1
ATOM 1707 C CA . LYS A 1 213 ? 4.199 -5.781 1.023 1.00 88.94 213 LYS A CA 1
ATOM 1708 C C . LYS A 1 213 ? 4.409 -5.052 2.346 1.00 88.94 213 LYS A C 1
ATOM 1710 O O . LYS A 1 213 ? 3.941 -5.521 3.382 1.00 88.94 213 LYS A O 1
ATOM 1715 N N . GLU A 1 214 ? 5.031 -3.880 2.337 1.00 90.88 214 GLU A N 1
ATOM 1716 C CA . GLU A 1 214 ? 5.134 -3.033 3.533 1.00 90.88 214 GLU A CA 1
ATOM 1717 C C . GLU A 1 214 ? 3.752 -2.627 4.062 1.00 90.88 214 GLU A C 1
ATOM 1719 O O . GLU A 1 214 ? 3.510 -2.600 5.273 1.00 90.88 214 GLU A O 1
ATOM 1724 N N . THR A 1 215 ? 2.826 -2.330 3.149 1.00 86.25 215 THR A N 1
ATOM 1725 C CA . THR A 1 215 ? 1.439 -2.006 3.494 1.00 86.25 215 THR A CA 1
ATOM 1726 C C . THR A 1 215 ? 0.745 -3.213 4.115 1.00 86.25 215 THR A C 1
ATOM 1728 O O . THR A 1 215 ? 0.086 -3.068 5.143 1.00 86.25 215 THR A O 1
ATOM 1731 N N . GLU A 1 216 ? 0.941 -4.409 3.558 1.00 89.12 216 GLU A N 1
ATOM 1732 C CA . GLU A 1 216 ? 0.430 -5.669 4.107 1.00 89.12 216 GLU A CA 1
ATOM 1733 C C . GLU A 1 216 ? 0.902 -5.887 5.556 1.00 89.12 216 GLU A C 1
ATOM 1735 O O . GLU A 1 216 ? 0.084 -6.124 6.447 1.00 89.12 216 GLU A O 1
ATOM 1740 N N . ILE A 1 217 ? 2.197 -5.682 5.830 1.00 88.69 217 ILE A N 1
ATOM 1741 C CA . ILE A 1 217 ? 2.767 -5.751 7.188 1.00 88.69 217 ILE A CA 1
ATOM 1742 C C . ILE A 1 217 ? 2.103 -4.732 8.123 1.00 88.69 217 ILE A C 1
ATOM 1744 O O . ILE A 1 217 ? 1.770 -5.046 9.270 1.00 88.69 217 ILE A O 1
ATOM 1748 N N . LYS A 1 218 ? 1.900 -3.497 7.655 1.00 90.81 218 LYS A N 1
ATOM 1749 C CA . LYS A 1 218 ? 1.254 -2.448 8.451 1.00 90.81 218 LYS A CA 1
ATOM 1750 C C . LYS A 1 218 ? -0.198 -2.805 8.780 1.00 90.81 218 LYS A C 1
ATOM 1752 O O . LYS A 1 218 ? -0.617 -2.663 9.929 1.00 90.81 218 LYS A O 1
ATOM 1757 N N . LEU A 1 219 ? -0.958 -3.286 7.797 1.00 89.38 219 LEU A N 1
ATOM 1758 C CA . LEU A 1 219 ? -2.348 -3.710 7.979 1.00 89.38 219 LEU A CA 1
ATOM 1759 C C . LEU A 1 219 ? -2.459 -4.915 8.913 1.00 89.38 219 LEU A C 1
ATOM 1761 O O . LEU A 1 219 ? -3.383 -4.965 9.727 1.00 89.38 219 LEU A O 1
ATOM 1765 N N . LEU A 1 220 ? -1.507 -5.846 8.847 1.00 91.62 220 LEU A N 1
ATOM 1766 C CA . LEU A 1 220 ? -1.418 -6.982 9.758 1.00 91.62 220 LEU A CA 1
ATOM 1767 C C . LEU A 1 220 ? -1.283 -6.524 11.219 1.00 91.62 220 LEU A C 1
ATOM 1769 O O . LEU A 1 220 ? -2.030 -7.001 12.075 1.00 91.62 220 LEU A O 1
ATOM 1773 N N . GLY A 1 221 ? -0.400 -5.561 11.505 1.00 89.44 221 GLY A N 1
ATOM 1774 C CA . GLY A 1 221 ? -0.230 -5.021 12.860 1.00 89.44 221 GLY A CA 1
ATOM 1775 C C . GLY A 1 221 ? -1.458 -4.256 13.367 1.00 89.44 221 GLY A C 1
ATOM 1776 O O . GLY A 1 221 ? -1.886 -4.436 14.512 1.00 89.44 221 GLY A O 1
ATOM 1777 N N . LEU A 1 222 ? -2.090 -3.452 12.502 1.00 88.62 222 LEU A N 1
ATOM 1778 C CA . LEU A 1 222 ? -3.332 -2.740 12.837 1.00 88.62 222 LEU A CA 1
ATOM 1779 C C . LEU A 1 222 ? -4.489 -3.707 13.111 1.00 88.62 222 LEU A C 1
ATOM 1781 O O . LEU A 1 222 ? -5.201 -3.559 14.104 1.00 88.62 222 LEU A O 1
ATOM 1785 N N . THR A 1 223 ? -4.651 -4.723 12.265 1.00 89.75 223 THR A N 1
ATOM 1786 C CA . THR A 1 223 ? -5.695 -5.745 12.413 1.00 89.75 223 THR A CA 1
ATOM 1787 C C . THR A 1 223 ? -5.462 -6.583 13.665 1.00 89.75 223 THR A C 1
ATOM 1789 O O . THR A 1 223 ? -6.397 -6.835 14.420 1.00 89.75 223 THR A O 1
ATOM 1792 N N . THR A 1 224 ? -4.213 -6.958 13.945 1.00 91.00 224 THR A N 1
ATOM 1793 C CA . THR A 1 224 ? -3.863 -7.705 15.160 1.00 91.00 224 THR A CA 1
ATOM 1794 C C . THR A 1 224 ? -4.164 -6.893 16.416 1.00 91.00 224 THR A C 1
ATOM 1796 O O . THR A 1 224 ? -4.768 -7.413 17.353 1.00 91.00 224 THR A O 1
ATOM 1799 N N . SER A 1 225 ? -3.819 -5.604 16.421 1.00 93.00 225 SER A N 1
ATOM 1800 C CA . SER A 1 225 ? -4.146 -4.693 17.526 1.00 93.00 225 SER A CA 1
ATOM 1801 C C . SER A 1 225 ? -5.658 -4.576 17.731 1.00 93.00 225 SER A C 1
ATOM 1803 O O . SER A 1 225 ? -6.150 -4.719 18.848 1.00 93.00 225 SER A O 1
ATOM 1805 N N . PHE A 1 226 ? -6.411 -4.412 16.643 1.00 92.31 226 PHE A N 1
ATOM 1806 C CA . PHE A 1 226 ? -7.870 -4.363 16.673 1.00 92.31 226 PHE A CA 1
ATOM 1807 C C . PHE A 1 226 ? -8.507 -5.651 17.220 1.00 92.31 226 PHE A C 1
ATOM 1809 O O . PHE A 1 226 ? -9.432 -5.598 18.030 1.00 92.31 226 PHE A O 1
ATOM 1816 N N . GLU A 1 227 ? -8.009 -6.822 16.823 1.00 94.69 227 GLU A N 1
ATOM 1817 C CA . GLU A 1 227 ? -8.501 -8.100 17.345 1.00 94.69 227 GLU A CA 1
ATOM 1818 C C . GLU A 1 227 ? -8.135 -8.302 18.822 1.00 94.69 227 GLU A C 1
ATOM 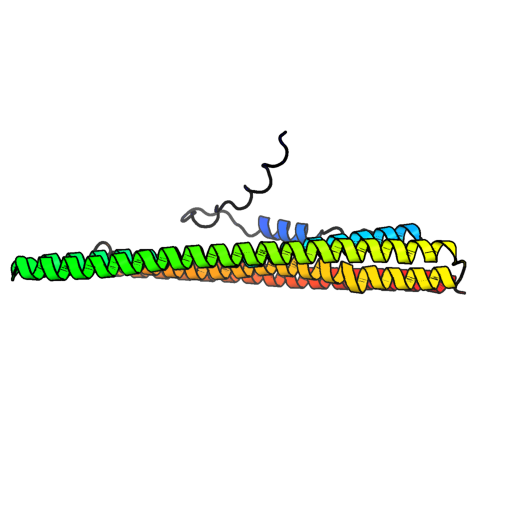1820 O O . GLU A 1 227 ? -8.953 -8.814 19.589 1.00 94.69 227 GLU A O 1
ATOM 1825 N N . LYS A 1 228 ? -6.959 -7.845 19.273 1.00 94.62 228 LYS A N 1
ATOM 1826 C CA . LYS A 1 228 ? -6.623 -7.828 20.708 1.00 94.62 228 LYS A CA 1
ATOM 1827 C C . LYS A 1 228 ? -7.611 -6.972 21.499 1.00 94.62 228 LYS A C 1
ATOM 1829 O O . LYS A 1 228 ? -8.081 -7.418 22.545 1.00 94.62 228 LYS A O 1
ATOM 1834 N N . ASP A 1 229 ? -7.971 -5.792 20.995 1.00 93.50 229 ASP A N 1
ATOM 1835 C CA . ASP A 1 229 ? -8.967 -4.922 21.631 1.00 93.50 229 ASP A CA 1
ATOM 1836 C C . ASP A 1 229 ? -10.326 -5.625 21.769 1.00 93.50 229 ASP A C 1
ATOM 1838 O O . ASP A 1 229 ? -10.952 -5.566 22.832 1.00 93.50 229 ASP A O 1
ATOM 1842 N N . LYS A 1 230 ? -10.755 -6.376 20.746 1.00 94.81 230 LYS A N 1
ATOM 1843 C CA . LYS A 1 230 ? -11.971 -7.199 20.823 1.00 94.81 230 LYS A CA 1
ATOM 1844 C C . LYS A 1 230 ? -11.880 -8.283 21.888 1.00 94.81 230 LYS A C 1
ATOM 1846 O O . LYS A 1 230 ? -12.811 -8.425 22.678 1.00 94.81 230 LYS A O 1
ATOM 1851 N N . TRP A 1 231 ? -10.787 -9.044 21.939 1.00 96.56 231 TRP A N 1
ATOM 1852 C CA . TRP A 1 231 ? -10.627 -10.086 22.960 1.00 96.56 231 TRP A CA 1
ATOM 1853 C C . TRP A 1 231 ? -10.598 -9.498 24.373 1.00 96.56 231 TRP A C 1
ATOM 1855 O O . TRP A 1 231 ? -11.258 -10.025 25.269 1.00 96.56 231 TRP A O 1
ATOM 1865 N N . ASN A 1 232 ? -9.915 -8.368 24.560 1.00 95.00 232 ASN A N 1
ATOM 1866 C CA . ASN A 1 232 ? -9.913 -7.638 25.825 1.00 95.00 232 ASN A CA 1
ATOM 1867 C C . ASN A 1 232 ? -11.320 -7.172 26.219 1.00 95.00 232 ASN A C 1
ATOM 1869 O O . ASN A 1 232 ? -11.701 -7.304 27.380 1.00 95.00 232 ASN A O 1
ATOM 1873 N N . SER A 1 233 ? -12.112 -6.677 25.266 1.00 94.94 233 SER A N 1
ATOM 1874 C CA . SER A 1 233 ? -13.516 -6.326 25.501 1.00 94.94 233 SER A CA 1
ATOM 1875 C C . SER A 1 233 ? -14.342 -7.530 25.959 1.00 94.94 233 SER A C 1
ATOM 1877 O O . SER A 1 233 ? -15.016 -7.462 26.986 1.00 94.94 233 SER A O 1
ATOM 1879 N N . GLN A 1 234 ? -14.242 -8.668 25.264 1.00 94.50 234 GLN A N 1
ATOM 1880 C CA . GLN A 1 234 ? -14.946 -9.901 25.645 1.00 94.50 234 GLN A CA 1
ATOM 1881 C C . GLN A 1 234 ? -14.582 -10.347 27.068 1.00 94.50 234 GLN A C 1
ATOM 1883 O O . GLN A 1 234 ? -15.452 -10.761 27.834 1.00 94.50 234 GLN A O 1
ATOM 1888 N N . PHE A 1 235 ? -13.309 -10.217 27.451 1.00 95.19 235 PHE A N 1
ATOM 1889 C CA . PHE A 1 235 ? -12.863 -10.504 28.812 1.00 95.19 235 PHE A CA 1
ATOM 1890 C C . PHE A 1 235 ? -13.434 -9.515 29.837 1.00 95.19 235 PHE A C 1
ATOM 1892 O O . PHE A 1 235 ? -13.983 -9.947 30.847 1.00 95.19 235 PHE A O 1
ATOM 1899 N N . LYS A 1 236 ? -13.382 -8.202 29.567 1.00 92.44 236 LYS A N 1
ATOM 1900 C CA . LYS A 1 236 ? -13.981 -7.167 30.436 1.00 92.44 236 LYS A CA 1
ATOM 1901 C C . LYS A 1 236 ? -15.480 -7.381 30.654 1.00 92.44 236 LYS A C 1
ATOM 1903 O O . LYS A 1 236 ? -15.999 -7.075 31.721 1.00 92.44 236 LYS A O 1
ATOM 1908 N N . ARG A 1 237 ? -16.175 -7.921 29.651 1.00 93.31 237 ARG A N 1
ATOM 1909 C CA . ARG A 1 237 ? -17.600 -8.278 29.712 1.00 93.31 237 ARG A CA 1
ATOM 1910 C C . ARG A 1 237 ? -17.872 -9.590 30.460 1.00 93.31 237 ARG A C 1
ATOM 1912 O O . ARG A 1 237 ? -19.031 -9.961 30.612 1.00 93.31 237 ARG A O 1
ATOM 1919 N N . GLY A 1 238 ? -16.833 -10.304 30.899 1.00 92.44 238 GLY A N 1
ATOM 1920 C CA . GLY A 1 238 ? -16.943 -11.608 31.556 1.00 92.44 238 GLY A CA 1
ATOM 1921 C C . GLY A 1 238 ? -17.321 -12.752 30.611 1.00 92.44 238 GLY A C 1
ATOM 1922 O O . GLY A 1 238 ? -17.631 -13.845 31.072 1.00 92.44 238 GLY A O 1
ATOM 1923 N N . SER A 1 239 ? -17.305 -12.526 29.293 1.00 94.94 239 SER A N 1
ATOM 1924 C CA . SER A 1 239 ? -17.712 -13.519 28.288 1.00 94.94 239 SER A CA 1
ATOM 1925 C C . SER A 1 239 ? -16.656 -14.602 28.054 1.00 94.94 239 SER A C 1
ATOM 1927 O O . SER A 1 239 ? -16.965 -15.657 27.507 1.00 94.94 239 SER A O 1
ATOM 1929 N N . ILE A 1 240 ? -15.411 -14.357 28.467 1.00 96.62 240 ILE A N 1
ATOM 1930 C CA . ILE A 1 240 ? -14.310 -15.324 28.409 1.00 96.62 240 ILE A CA 1
ATOM 1931 C C . ILE A 1 240 ? -13.481 -15.275 29.692 1.00 96.62 240 ILE A C 1
ATOM 1933 O O . ILE A 1 240 ? -13.423 -14.253 30.373 1.00 96.62 240 ILE A O 1
ATOM 1937 N N . SER A 1 241 ? -12.790 -16.374 29.998 1.00 97.62 241 SER A N 1
ATOM 1938 C CA . SER A 1 241 ? -11.850 -16.429 31.119 1.00 97.62 241 SER A CA 1
ATOM 1939 C C . SER A 1 241 ? -10.501 -15.790 30.769 1.00 97.62 241 SER A C 1
ATOM 1941 O O . SER A 1 241 ? -10.129 -15.663 29.599 1.00 97.62 241 SER A O 1
ATOM 1943 N N . LYS A 1 242 ? -9.716 -15.456 31.800 1.00 97.69 242 LYS A N 1
ATOM 1944 C CA . LYS A 1 242 ? -8.343 -14.948 31.642 1.00 97.69 242 LYS A CA 1
ATOM 1945 C C . LYS A 1 242 ? -7.444 -15.933 30.882 1.00 97.69 242 LYS A C 1
ATOM 1947 O O . LYS A 1 242 ? -6.637 -15.517 30.058 1.00 97.69 242 LYS A O 1
ATOM 1952 N N . THR A 1 243 ? -7.613 -17.237 31.111 1.00 97.88 243 THR A N 1
ATOM 1953 C CA . THR A 1 243 ? -6.868 -18.288 30.398 1.00 97.88 243 THR A CA 1
ATOM 1954 C C . THR A 1 243 ? -7.170 -18.268 28.901 1.00 97.88 243 THR A C 1
ATOM 1956 O O . THR A 1 243 ? -6.248 -18.313 28.087 1.00 97.88 243 THR A O 1
ATOM 1959 N N . VAL A 1 244 ? -8.449 -18.136 28.528 1.00 96.81 244 VAL A N 1
ATOM 1960 C CA . VAL A 1 244 ? -8.859 -18.033 27.119 1.00 96.81 244 VAL A CA 1
ATOM 1961 C C . VAL A 1 244 ? -8.323 -16.747 26.490 1.00 96.81 244 VAL A C 1
ATOM 1963 O O . VAL A 1 244 ? -7.790 -16.805 25.383 1.00 96.81 244 VAL A O 1
ATOM 1966 N N . LEU A 1 245 ? -8.399 -15.609 27.192 1.00 96.94 245 LEU A N 1
ATOM 1967 C CA . LEU A 1 245 ? -7.835 -14.338 26.726 1.00 96.94 245 LEU A CA 1
ATOM 1968 C C . LEU A 1 245 ? -6.340 -14.470 26.404 1.00 96.94 245 LEU A C 1
ATOM 1970 O O . LEU A 1 245 ? -5.926 -14.164 25.286 1.00 96.94 245 LEU A O 1
ATOM 1974 N N . ASN A 1 246 ? -5.549 -14.967 27.359 1.00 97.56 246 ASN A N 1
ATOM 1975 C CA . ASN A 1 246 ? -4.103 -15.121 27.201 1.00 97.56 246 ASN A CA 1
ATOM 1976 C C . ASN A 1 246 ? -3.760 -16.011 25.998 1.00 97.56 246 ASN A C 1
ATOM 1978 O O . ASN A 1 246 ? -2.899 -15.660 25.193 1.00 97.56 246 ASN A O 1
ATOM 1982 N N . TYR A 1 247 ? -4.475 -17.129 25.835 1.00 96.81 247 TYR A N 1
ATOM 1983 C CA . TYR A 1 247 ? -4.292 -18.024 24.693 1.00 96.81 247 TYR A CA 1
ATOM 1984 C C . TYR A 1 247 ? -4.627 -17.342 23.356 1.00 96.81 247 TYR A C 1
ATOM 1986 O O . TYR A 1 247 ? -3.890 -17.488 22.380 1.00 96.81 247 TYR A O 1
ATOM 1994 N N . LYS A 1 248 ? -5.722 -16.573 23.283 1.00 96.94 248 LYS A N 1
ATOM 1995 C CA . LYS A 1 248 ? -6.110 -15.856 22.056 1.00 96.94 248 LYS A CA 1
ATOM 1996 C C . LYS A 1 248 ? -5.103 -14.768 21.686 1.00 96.94 248 LYS A C 1
ATOM 1998 O O . LYS A 1 248 ? -4.699 -14.717 20.527 1.00 96.94 248 LYS A O 1
ATOM 2003 N N . ILE A 1 249 ? -4.666 -13.954 22.650 1.00 95.19 249 ILE A N 1
ATOM 2004 C CA . ILE A 1 249 ? -3.671 -12.896 22.416 1.00 95.19 249 ILE A CA 1
ATOM 2005 C C . ILE A 1 249 ? -2.333 -13.497 21.975 1.00 95.19 249 ILE A C 1
ATOM 2007 O O . ILE A 1 249 ? -1.798 -13.079 20.951 1.00 95.19 249 ILE A O 1
ATOM 2011 N N . SER A 1 250 ? -1.836 -14.519 22.680 1.00 94.56 250 SER A N 1
ATOM 2012 C CA . SER A 1 250 ? -0.565 -15.172 22.341 1.00 94.56 250 SER A CA 1
ATOM 2013 C C . SER A 1 250 ? -0.580 -15.771 20.929 1.00 94.56 250 SER A C 1
ATOM 2015 O O . SER A 1 250 ? 0.363 -15.587 20.158 1.00 94.56 250 SER A O 1
ATOM 2017 N N . ASN A 1 251 ? -1.682 -16.418 20.537 1.00 94.50 251 ASN A N 1
ATOM 2018 C CA . ASN A 1 251 ? -1.833 -16.941 19.179 1.00 94.50 251 ASN A CA 1
ATOM 2019 C C . ASN A 1 251 ? -1.867 -15.843 18.113 1.00 94.50 251 ASN A C 1
ATOM 2021 O O . ASN A 1 251 ? -1.312 -16.038 17.033 1.00 94.50 251 ASN A O 1
ATOM 2025 N N . LEU A 1 252 ? -2.527 -14.713 18.382 1.00 93.50 252 LEU A N 1
ATOM 2026 C CA . LEU A 1 252 ? -2.540 -13.577 17.458 1.00 93.50 252 LEU A CA 1
ATOM 2027 C C . LEU A 1 252 ? -1.128 -13.016 17.254 1.00 93.50 252 LEU A C 1
ATOM 2029 O O . LEU A 1 252 ? -0.709 -12.835 16.117 1.00 93.50 252 LEU A O 1
ATOM 2033 N N . GLU A 1 253 ? -0.373 -12.824 18.336 1.00 92.50 253 GLU A N 1
ATOM 2034 C CA . GLU A 1 253 ? 1.010 -12.325 18.291 1.00 92.50 253 GLU A CA 1
ATOM 2035 C C . GLU A 1 253 ? 1.953 -13.281 17.564 1.00 92.50 253 GLU A C 1
ATOM 2037 O O . GLU A 1 253 ? 2.786 -12.856 16.764 1.00 92.50 253 GLU A O 1
ATOM 2042 N N . SER A 1 254 ? 1.810 -14.585 17.810 1.00 93.19 254 SER A N 1
ATOM 2043 C CA . SER A 1 254 ? 2.600 -15.597 17.113 1.00 93.19 254 SER A CA 1
ATOM 2044 C C . SER A 1 254 ? 2.312 -15.598 15.609 1.00 93.19 254 SER A C 1
ATOM 2046 O O . SER A 1 254 ? 3.252 -15.642 14.814 1.00 93.19 254 SER A O 1
ATOM 2048 N N . LYS A 1 255 ? 1.038 -15.498 15.208 1.00 91.75 255 LYS A N 1
ATOM 2049 C CA . LYS A 1 255 ? 0.649 -15.423 13.792 1.00 91.75 255 LYS A CA 1
ATOM 2050 C C . LYS A 1 255 ? 1.154 -14.149 13.125 1.00 91.75 255 LYS A C 1
ATOM 2052 O O . LYS A 1 255 ? 1.751 -14.240 12.058 1.00 91.75 255 LYS A O 1
ATOM 2057 N N . GLU A 1 256 ? 0.975 -12.996 13.770 1.00 93.12 256 GLU A N 1
ATOM 2058 C CA . GLU A 1 256 ? 1.499 -11.713 13.292 1.00 93.12 256 GLU A CA 1
ATOM 2059 C C . GLU A 1 256 ? 3.014 -11.790 13.073 1.00 93.12 256 GLU A C 1
ATOM 2061 O O . GLU A 1 256 ? 3.509 -11.427 12.009 1.00 93.12 256 GLU A O 1
ATOM 2066 N N . LYS A 1 257 ? 3.758 -12.304 14.060 1.00 94.75 257 LYS A N 1
ATOM 2067 C CA . LYS A 1 257 ? 5.218 -12.415 13.983 1.00 94.75 257 LYS A CA 1
ATOM 2068 C C . LYS A 1 257 ? 5.665 -13.321 12.836 1.00 94.75 257 LYS A C 1
ATOM 2070 O O . LYS A 1 257 ? 6.567 -12.947 12.088 1.00 94.75 257 LYS A O 1
ATOM 2075 N N . THR A 1 258 ? 5.055 -14.497 12.701 1.00 93.81 258 THR A N 1
ATOM 2076 C CA . THR A 1 258 ? 5.387 -15.453 11.633 1.00 93.81 258 THR A CA 1
ATOM 2077 C C . THR A 1 258 ? 5.130 -14.846 10.259 1.00 93.81 258 THR A C 1
ATOM 2079 O O . THR A 1 258 ? 6.001 -14.899 9.392 1.00 93.81 258 THR A O 1
ATOM 2082 N N . GLU A 1 259 ? 3.977 -14.207 10.079 1.00 92.69 259 GLU A N 1
ATOM 2083 C CA . GLU A 1 259 ? 3.597 -13.628 8.794 1.00 92.69 259 GLU A CA 1
ATOM 2084 C C . GLU A 1 259 ? 4.432 -12.392 8.440 1.00 92.69 259 GLU A C 1
ATOM 2086 O O . GLU A 1 259 ? 4.915 -12.261 7.317 1.00 92.69 259 GLU A O 1
ATOM 2091 N N . LYS A 1 260 ? 4.721 -11.528 9.419 1.00 91.44 260 LYS A N 1
ATOM 2092 C CA . LYS A 1 260 ? 5.641 -10.400 9.241 1.00 91.44 260 LYS A CA 1
ATOM 2093 C C . LYS A 1 260 ? 7.034 -10.864 8.812 1.00 91.44 260 LYS A C 1
ATOM 2095 O O . LYS A 1 260 ? 7.635 -10.263 7.925 1.00 91.44 260 LYS A O 1
ATOM 2100 N N . ASN A 1 261 ? 7.549 -11.936 9.416 1.00 91.94 261 ASN A N 1
ATOM 2101 C CA . ASN A 1 261 ? 8.843 -12.502 9.034 1.00 91.94 261 ASN A CA 1
ATOM 2102 C C . ASN A 1 261 ? 8.826 -13.045 7.600 1.00 91.94 261 ASN A C 1
ATOM 2104 O O . ASN A 1 261 ? 9.772 -12.800 6.853 1.00 91.94 261 ASN A O 1
ATOM 2108 N N . ARG A 1 262 ? 7.746 -13.732 7.203 1.00 94.81 262 ARG A N 1
ATOM 2109 C CA . ARG A 1 262 ? 7.556 -14.209 5.827 1.00 94.81 262 ARG A CA 1
ATOM 2110 C C . ARG A 1 262 ? 7.572 -13.045 4.832 1.00 94.81 262 ARG A C 1
ATOM 2112 O O . ARG A 1 262 ? 8.354 -13.069 3.887 1.00 94.81 262 ARG A O 1
ATOM 2119 N N . LEU A 1 263 ? 6.772 -12.006 5.081 1.00 88.12 263 LEU A N 1
ATOM 2120 C CA . LEU A 1 263 ? 6.675 -10.821 4.220 1.00 88.12 263 LEU A CA 1
ATOM 2121 C C . LEU A 1 263 ? 8.012 -10.078 4.098 1.00 88.12 263 LEU A C 1
ATOM 2123 O O . LEU A 1 263 ? 8.408 -9.712 2.994 1.00 88.12 263 LEU A O 1
ATOM 2127 N N . ASN A 1 264 ? 8.756 -9.928 5.196 1.00 90.94 264 ASN A N 1
ATOM 2128 C CA . ASN A 1 264 ? 10.105 -9.355 5.160 1.00 90.94 264 ASN A CA 1
ATOM 2129 C C . ASN A 1 264 ? 11.078 -10.197 4.314 1.00 90.94 264 ASN A C 1
ATOM 2131 O O . ASN A 1 264 ? 11.906 -9.645 3.590 1.00 90.94 264 ASN A O 1
ATOM 2135 N N . GLY A 1 265 ? 10.973 -11.529 4.371 1.00 87.38 265 GLY A N 1
ATOM 2136 C CA . GLY A 1 265 ? 11.752 -12.428 3.514 1.00 87.38 265 GLY A CA 1
ATOM 2137 C C . GLY A 1 265 ? 11.438 -12.249 2.023 1.00 87.38 265 GLY A C 1
ATOM 2138 O O . GLY A 1 265 ? 12.350 -12.247 1.191 1.00 87.38 265 GLY A O 1
ATOM 2139 N N . VAL A 1 266 ? 10.163 -12.023 1.691 1.00 88.31 266 VAL A N 1
ATOM 2140 C CA . VAL A 1 266 ? 9.724 -11.709 0.322 1.00 88.31 266 VAL A CA 1
ATOM 2141 C C . VAL A 1 266 ? 10.298 -10.369 -0.141 1.00 88.31 266 VAL A C 1
ATOM 2143 O O . VAL A 1 266 ? 10.899 -10.324 -1.212 1.00 88.31 266 VAL A O 1
ATOM 2146 N N . ILE A 1 267 ? 10.199 -9.312 0.676 1.00 89.75 267 ILE A N 1
ATOM 2147 C CA . ILE A 1 267 ? 10.771 -7.987 0.365 1.00 89.75 267 ILE A CA 1
ATOM 2148 C C . ILE A 1 267 ? 12.272 -8.101 0.075 1.00 89.75 267 ILE A C 1
ATOM 2150 O O . ILE A 1 267 ? 12.737 -7.635 -0.962 1.00 89.75 267 ILE A O 1
ATOM 2154 N N . SER A 1 268 ? 13.025 -8.802 0.928 1.00 90.94 268 SER A N 1
ATOM 2155 C CA . SER A 1 268 ? 14.464 -8.996 0.711 1.00 90.94 268 SER A CA 1
ATOM 2156 C C . SER A 1 268 ? 14.770 -9.733 -0.601 1.00 90.94 268 SER A C 1
ATOM 2158 O O . SER A 1 268 ? 15.742 -9.419 -1.290 1.00 90.94 268 SER A O 1
ATOM 2160 N N . THR A 1 269 ? 13.936 -10.705 -0.982 1.00 89.69 269 THR A N 1
ATOM 2161 C CA . THR A 1 269 ? 14.080 -11.407 -2.268 1.00 89.69 269 THR A CA 1
ATOM 2162 C C . THR A 1 269 ? 13.776 -10.485 -3.452 1.00 89.69 269 THR A C 1
ATOM 2164 O O . THR A 1 269 ? 14.520 -10.498 -4.432 1.00 89.69 269 THR A O 1
ATOM 2167 N N . MET A 1 270 ? 12.748 -9.637 -3.347 1.00 86.94 270 MET A N 1
ATOM 2168 C CA . MET A 1 270 ? 12.413 -8.627 -4.360 1.00 86.94 270 MET A CA 1
ATOM 2169 C C . MET A 1 270 ? 13.540 -7.604 -4.549 1.00 86.94 270 MET A C 1
ATOM 2171 O O . MET A 1 270 ? 13.890 -7.283 -5.681 1.00 86.94 270 MET A O 1
ATOM 2175 N N . GLU A 1 271 ? 14.174 -7.139 -3.470 1.00 89.81 271 GLU A N 1
ATOM 2176 C CA . GLU A 1 271 ? 15.323 -6.225 -3.551 1.00 89.81 271 GLU A CA 1
ATOM 2177 C C . GLU A 1 271 ? 16.521 -6.855 -4.272 1.00 89.81 271 GLU A C 1
ATOM 2179 O O . GLU A 1 271 ? 17.167 -6.208 -5.101 1.00 89.81 271 GLU A O 1
ATOM 2184 N N . LYS A 1 272 ? 16.806 -8.134 -3.999 1.00 90.25 272 LYS A N 1
ATOM 2185 C CA . LYS A 1 272 ? 17.854 -8.879 -4.712 1.00 90.25 272 LYS A CA 1
ATOM 2186 C C . LYS A 1 272 ? 17.514 -9.034 -6.192 1.00 90.25 272 LYS A C 1
ATOM 2188 O O . LYS A 1 272 ? 18.374 -8.784 -7.033 1.00 90.25 272 LYS A O 1
ATOM 2193 N N . ALA A 1 273 ? 16.271 -9.393 -6.514 1.00 86.00 273 ALA A N 1
ATOM 2194 C CA . ALA A 1 273 ? 15.809 -9.513 -7.895 1.00 86.00 273 ALA A CA 1
ATOM 2195 C C . ALA A 1 273 ? 15.918 -8.178 -8.650 1.00 86.00 273 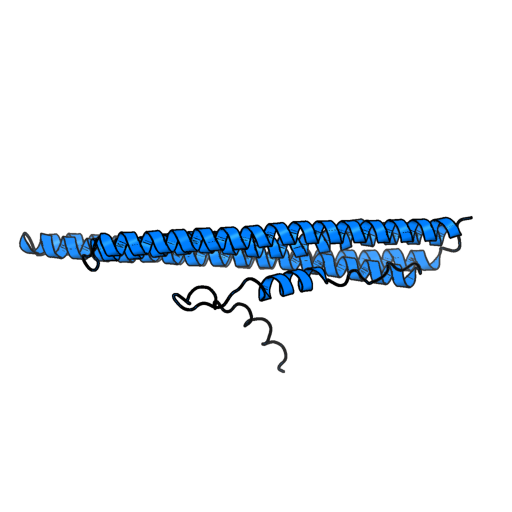ALA A C 1
ATOM 2197 O O . ALA A 1 273 ? 16.456 -8.155 -9.757 1.00 86.00 273 ALA A O 1
ATOM 2198 N N . LYS A 1 274 ? 15.520 -7.064 -8.020 1.00 89.69 274 LYS A N 1
ATOM 2199 C CA . LYS A 1 274 ? 15.697 -5.702 -8.546 1.00 89.69 274 LYS A CA 1
ATOM 2200 C C . LYS A 1 274 ? 17.151 -5.429 -8.912 1.00 89.69 274 LYS A C 1
ATOM 2202 O O . LYS A 1 274 ? 17.444 -5.027 -10.036 1.00 89.69 274 LYS A O 1
ATOM 2207 N N . ASN A 1 275 ? 18.070 -5.668 -7.978 1.00 90.50 275 ASN A N 1
ATOM 2208 C CA . ASN A 1 275 ? 19.491 -5.399 -8.192 1.00 90.50 275 ASN A CA 1
ATOM 2209 C C . ASN A 1 275 ? 20.083 -6.279 -9.298 1.00 90.50 275 ASN A C 1
ATOM 2211 O O . ASN A 1 275 ? 20.809 -5.766 -10.146 1.00 90.50 275 ASN A O 1
ATOM 2215 N N . ASN A 1 276 ? 19.714 -7.561 -9.344 1.00 89.75 276 ASN A N 1
ATOM 2216 C CA . ASN A 1 276 ? 20.146 -8.473 -10.402 1.00 89.75 276 ASN A CA 1
ATOM 2217 C C . ASN A 1 276 ? 19.639 -8.022 -11.780 1.00 89.75 276 ASN A C 1
ATOM 2219 O O . ASN A 1 276 ? 20.410 -7.987 -12.736 1.00 89.75 276 ASN A O 1
ATOM 2223 N N . GLN A 1 277 ? 18.365 -7.626 -11.892 1.00 87.50 277 GLN A N 1
ATOM 2224 C CA . GLN A 1 277 ? 17.816 -7.120 -13.154 1.00 87.50 277 GLN A CA 1
ATOM 2225 C C . GLN A 1 277 ? 18.505 -5.826 -13.603 1.00 87.50 277 GLN A C 1
ATOM 2227 O O . GLN A 1 277 ? 18.820 -5.676 -14.783 1.00 87.50 277 GLN A O 1
ATOM 2232 N N . LEU A 1 278 ? 18.787 -4.908 -12.674 1.00 90.44 278 LEU A N 1
ATOM 2233 C CA . LEU A 1 278 ? 19.524 -3.683 -12.981 1.00 90.44 278 LEU A CA 1
ATOM 2234 C C . LEU A 1 278 ? 20.960 -3.976 -13.429 1.00 90.44 278 LEU A C 1
ATOM 2236 O O . LEU A 1 278 ? 21.410 -3.402 -14.419 1.00 90.44 278 LEU A O 1
ATOM 2240 N N . GLN A 1 279 ? 21.667 -4.874 -12.741 1.00 89.94 279 GLN A N 1
ATOM 2241 C CA . GLN A 1 279 ? 23.023 -5.272 -13.116 1.00 89.94 279 GLN A CA 1
ATOM 2242 C C . GLN A 1 279 ? 23.049 -5.882 -14.522 1.00 89.94 279 GLN A C 1
ATOM 2244 O O . GLN A 1 279 ? 23.807 -5.415 -15.372 1.00 89.94 279 GLN A O 1
ATOM 2249 N N . ASN A 1 280 ? 22.166 -6.845 -14.798 1.00 89.06 280 ASN A N 1
ATOM 2250 C CA . ASN A 1 280 ? 22.055 -7.472 -16.115 1.00 89.06 280 ASN A CA 1
ATOM 2251 C C . ASN A 1 280 ? 21.770 -6.437 -17.216 1.00 89.06 280 ASN A C 1
ATOM 2253 O O . ASN A 1 280 ? 22.379 -6.485 -18.286 1.00 89.06 280 ASN A O 1
ATOM 2257 N N . LEU A 1 281 ? 20.886 -5.466 -16.955 1.00 89.94 281 LEU A N 1
ATOM 2258 C CA . LEU A 1 281 ? 20.587 -4.385 -17.897 1.00 89.94 281 LEU A CA 1
ATOM 2259 C C . LEU A 1 281 ? 21.829 -3.531 -18.203 1.00 89.94 281 LEU A C 1
ATOM 2261 O O . LEU A 1 281 ? 22.076 -3.193 -19.364 1.00 89.94 281 LEU A O 1
ATOM 2265 N N . PHE A 1 282 ? 22.626 -3.188 -17.186 1.00 90.44 282 PHE A N 1
ATOM 2266 C CA . PHE A 1 282 ? 23.867 -2.434 -17.383 1.00 90.44 282 PHE A CA 1
ATOM 2267 C C . PHE A 1 282 ? 24.922 -3.239 -18.148 1.00 90.44 282 PHE A C 1
ATOM 2269 O O . PHE A 1 282 ? 25.535 -2.699 -19.068 1.00 90.44 282 PHE A O 1
ATOM 2276 N N . GLU A 1 283 ? 25.079 -4.530 -17.851 1.00 91.12 283 GLU A N 1
ATOM 2277 C CA . GLU A 1 283 ? 26.000 -5.416 -18.574 1.00 91.12 283 GLU A CA 1
ATOM 2278 C C . GLU A 1 283 ? 25.630 -5.538 -20.061 1.00 91.12 283 GLU A C 1
ATOM 2280 O O . GLU A 1 283 ? 26.489 -5.398 -20.938 1.00 91.12 283 GLU A O 1
ATOM 2285 N N . GLN A 1 284 ? 24.341 -5.726 -20.370 1.00 89.44 284 GLN A N 1
ATOM 2286 C CA . GLN A 1 284 ? 23.844 -5.753 -21.750 1.00 89.44 284 GLN A CA 1
ATOM 2287 C C . GLN A 1 284 ? 24.094 -4.425 -22.474 1.00 89.44 284 GLN A C 1
ATOM 2289 O O . GLN A 1 284 ? 24.507 -4.406 -23.641 1.00 89.44 284 GLN A O 1
ATOM 2294 N N . LYS A 1 285 ? 23.856 -3.305 -21.787 1.00 91.81 285 LYS A N 1
ATOM 2295 C CA . LYS A 1 285 ? 24.051 -1.962 -22.336 1.00 91.81 285 LYS A CA 1
ATOM 2296 C C . LYS A 1 285 ? 25.521 -1.703 -22.638 1.00 91.81 285 LYS A C 1
ATOM 2298 O O . LYS A 1 285 ? 25.839 -1.291 -23.752 1.00 91.81 285 LYS A O 1
ATOM 2303 N N . ASP A 1 286 ? 26.423 -2.015 -21.716 1.00 91.81 286 ASP A N 1
ATOM 2304 C CA . ASP A 1 286 ? 27.858 -1.819 -21.923 1.00 91.81 286 ASP A CA 1
ATOM 2305 C C . ASP A 1 286 ? 28.414 -2.740 -23.017 1.00 91.81 286 ASP A C 1
ATOM 2307 O O . ASP A 1 286 ? 29.255 -2.311 -23.812 1.00 91.81 286 ASP A O 1
ATOM 2311 N N . LYS A 1 287 ? 27.913 -3.979 -23.129 1.00 91.44 287 LYS A N 1
ATOM 2312 C CA . LYS A 1 287 ? 28.237 -4.870 -24.254 1.00 91.44 287 LYS A CA 1
ATOM 2313 C C . LYS A 1 287 ? 27.809 -4.259 -25.592 1.00 91.44 287 LYS A C 1
ATOM 2315 O O . LYS A 1 287 ? 28.614 -4.200 -26.519 1.00 91.44 287 LYS A O 1
ATOM 2320 N N . THR A 1 288 ? 26.576 -3.763 -25.673 1.00 89.69 288 THR A N 1
ATOM 2321 C CA . THR A 1 288 ? 26.020 -3.173 -26.902 1.00 89.69 288 THR A CA 1
ATOM 2322 C C . THR A 1 288 ? 26.778 -1.910 -27.311 1.00 89.69 288 THR A C 1
ATOM 2324 O O . THR A 1 288 ? 27.146 -1.761 -28.475 1.00 89.69 288 THR A O 1
ATOM 2327 N N . VAL A 1 289 ? 27.091 -1.031 -26.353 1.00 90.56 289 VAL A N 1
ATOM 2328 C CA . VAL A 1 289 ? 27.886 0.182 -26.600 1.00 90.56 289 VAL A CA 1
ATOM 2329 C C . VAL A 1 289 ? 29.288 -0.169 -27.098 1.00 90.56 289 VAL A C 1
ATOM 2331 O O . VAL A 1 289 ? 29.728 0.397 -28.095 1.00 90.56 289 VAL A O 1
ATOM 2334 N N . LYS A 1 290 ? 29.974 -1.138 -26.475 1.00 91.56 290 LYS A N 1
ATOM 2335 C CA . LYS A 1 290 ? 31.298 -1.597 -26.937 1.00 91.56 290 LYS A CA 1
ATOM 2336 C C . LYS A 1 290 ? 31.257 -2.150 -28.360 1.00 91.56 290 LYS A C 1
ATOM 2338 O O . LYS A 1 290 ? 32.197 -1.948 -29.122 1.00 91.56 290 LYS A O 1
ATOM 2343 N N . GLU A 1 291 ? 30.202 -2.876 -28.717 1.00 89.81 291 GLU A N 1
ATOM 2344 C CA . GLU A 1 291 ? 30.031 -3.418 -30.067 1.00 89.81 291 GLU A CA 1
ATOM 2345 C C . GLU A 1 291 ? 29.791 -2.314 -31.101 1.00 89.81 291 GLU A C 1
ATOM 2347 O O . GLU A 1 291 ? 30.398 -2.366 -32.166 1.00 89.81 291 GLU A O 1
ATOM 2352 N N . LEU A 1 292 ? 28.995 -1.290 -30.776 1.00 87.56 292 LEU A N 1
ATOM 2353 C CA . LEU A 1 292 ? 28.812 -0.113 -31.634 1.00 87.56 292 LEU A CA 1
ATOM 2354 C C . LEU A 1 292 ? 30.109 0.691 -31.791 1.00 87.56 292 LEU A C 1
ATOM 2356 O O . LEU A 1 292 ? 30.480 1.046 -32.902 1.00 87.56 292 LEU A O 1
ATOM 2360 N N . GLN A 1 293 ? 30.859 0.907 -30.708 1.00 89.38 293 GLN A N 1
ATOM 2361 C CA . GLN A 1 293 ? 32.138 1.630 -30.750 1.00 89.38 293 GLN A CA 1
ATOM 2362 C C . GLN A 1 293 ? 33.193 0.952 -31.636 1.00 89.38 293 GLN A C 1
ATOM 2364 O O . GLN A 1 293 ? 34.056 1.630 -32.188 1.00 89.38 293 GLN A O 1
ATOM 2369 N N . LYS A 1 294 ? 33.141 -0.377 -31.799 1.00 90.69 294 LYS A N 1
ATOM 2370 C CA . LYS A 1 294 ? 34.042 -1.095 -32.717 1.00 90.69 294 LYS A CA 1
ATOM 2371 C C . LYS A 1 294 ? 33.806 -0.741 -34.186 1.00 90.69 294 LYS A C 1
ATOM 2373 O O . LYS A 1 294 ? 34.728 -0.922 -34.968 1.00 90.69 294 LYS A O 1
ATOM 2378 N N . LEU A 1 295 ? 32.618 -0.250 -34.541 1.00 84.25 295 LEU A N 1
ATOM 2379 C CA . LEU A 1 295 ? 32.249 0.137 -35.907 1.00 84.25 295 LEU A CA 1
ATOM 2380 C C . LEU A 1 295 ? 32.761 1.535 -36.296 1.00 84.25 295 LEU A C 1
ATOM 2382 O O . LEU A 1 295 ? 32.595 1.941 -37.437 1.00 84.25 295 LEU A O 1
ATOM 2386 N N . ILE A 1 296 ? 33.360 2.269 -35.351 1.00 81.38 296 ILE A N 1
ATOM 2387 C CA . ILE A 1 296 ? 33.967 3.593 -35.575 1.00 81.38 296 ILE A CA 1
ATOM 2388 C C . ILE A 1 296 ? 35.424 3.468 -36.080 1.00 81.38 296 ILE A C 1
ATOM 2390 O O . ILE A 1 296 ? 36.046 4.464 -36.439 1.00 81.38 296 ILE A O 1
ATOM 2394 N N . LYS A 1 297 ? 35.986 2.253 -36.097 1.00 59.28 297 LYS A N 1
ATOM 2395 C CA . LYS A 1 297 ? 37.340 1.965 -36.594 1.00 59.28 297 LYS A CA 1
ATOM 2396 C C . LYS A 1 297 ? 37.330 1.609 -38.071 1.00 59.28 297 LYS A C 1
ATOM 2398 O O . LYS A 1 297 ? 38.310 1.996 -38.739 1.00 59.28 297 LYS A O 1
#

Sequence (297 aa):
MDRKKKFMMGLTLTGILTIGGLVNPITLENTRVEAASNVDTSGSIPKKENEILRYLNNSMLDYYQEEKQTVKTEIESLILVEEVTKKSQLFKITEQRYEALQVYKEEKKKNATQAKQTYNKKLSNIDTEQTNIEKNFEKKIAQLNDSQSKQLASIGKSMEYNISSMQKEESKRIEMNAGTDEIMNNITLINKAVVKYKTQAIRLHFDNDIKGKETEIKLLGLTTSFEKDKWNSQFKRGSISKTVLNYKISNLESKEKTEKNRLNGVISTMEKAKNNQLQNLFEQKDKTVKELQKLIK

Mean predicted aligned error: 9.79 Å

Radius of gyration: 28.65 Å; Cα contacts (8 Å, |Δi|>4): 178; chains: 1; bounding box: 71×43×85 Å

Organism: NCBI:txid2499688

Foldseek 3Di:
DDDPPPPPPPPPPPPPDDPDDDDDPVPPVVVVLVVVLPPPPVPFQDQDLVVLLVLLLVLLVLQLVLQLLLLVLVLVLVLLLLVLVLVLQVVVLVLQLVVLVVQLVVCCVVPVVVSVVVSVVSVVVSVVSNVCSVVVSVVVNVVSVVVSVVSNVVSVVVSVVVSVVSVVVSVVVVVPDDAPRSLVVSLVSLCCSQVPGNLSSLVSVLVSVLSNLVSVLVSLVSVLVSVLVVLVSCVVVVVDDPVVSVVVNVVSVVVSVVVNVVSVVSNVSSVVSSVVSSVVSVVSSVVSSVVSVVSND